Protein AF-A0A2M7QJ89-F1 (afdb_monomer)

Solvent-accessible surface area (backbone atoms only — not comparable to full-atom values): 10071 Å² total; per-residue (Å²): 106,71,70,59,53,52,57,57,50,69,75,50,58,71,71,58,42,51,52,53,53,50,52,53,50,52,52,51,51,50,51,51,50,52,49,49,47,45,59,71,57,47,42,55,53,53,48,55,54,69,75,36,55,63,40,38,48,52,28,59,53,48,74,79,47,73,62,34,42,36,34,22,79,56,43,60,67,34,48,53,37,30,49,69,72,65,63,68,54,79,78,48,50,58,58,48,50,55,47,64,77,63,66,56,55,60,49,74,57,87,66,26,39,39,29,50,41,66,78,49,70,65,59,73,93,75,59,59,70,42,27,36,35,29,42,74,30,43,27,70,70,55,52,50,51,54,62,63,54,70,74,78,82,67,94,72,53,65,66,46,57,84,47,85,90,55,84,61,98,64,67,56,41,42,40,40,95

Structure (mmCIF, N/CA/C/O backbone):
data_AF-A0A2M7QJ89-F1
#
_entry.id   AF-A0A2M7QJ89-F1
#
loop_
_atom_site.group_PDB
_atom_site.id
_atom_site.type_symbol
_atom_site.label_atom_id
_atom_site.label_alt_id
_atom_site.label_comp_id
_atom_site.label_asym_id
_atom_site.label_entity_id
_atom_site.label_seq_id
_atom_site.pdbx_PDB_ins_code
_atom_site.Cartn_x
_atom_site.Cartn_y
_atom_site.Cartn_z
_atom_site.occupancy
_atom_site.B_iso_or_equiv
_atom_site.auth_seq_id
_atom_site.auth_comp_id
_atom_site.auth_asym_id
_atom_site.auth_atom_id
_atom_site.pdbx_PDB_model_num
ATOM 1 N N . GLY A 1 1 ? -11.128 14.873 45.458 1.00 66.44 1 GLY A N 1
ATOM 2 C CA . GLY A 1 1 ? -11.910 14.224 44.387 1.00 66.44 1 GLY A CA 1
ATOM 3 C C . GLY A 1 1 ? -12.234 12.784 44.734 1.00 66.44 1 GLY A C 1
ATOM 4 O O . GLY A 1 1 ? -13.274 12.537 45.321 1.00 66.44 1 GLY A O 1
ATOM 5 N N . ILE A 1 2 ? -11.326 11.851 44.435 1.00 73.44 2 ILE A N 1
ATOM 6 C CA . ILE A 1 2 ? -11.543 10.397 44.595 1.00 73.44 2 ILE A CA 1
ATOM 7 C C . ILE A 1 2 ? -11.789 9.989 46.061 1.00 73.44 2 ILE A C 1
ATOM 9 O O . ILE A 1 2 ? -12.713 9.233 46.334 1.00 73.44 2 ILE A O 1
ATOM 13 N N . ILE A 1 3 ? -11.027 10.552 47.007 1.00 77.19 3 ILE A N 1
ATOM 14 C CA . ILE A 1 3 ? -11.180 10.287 48.453 1.00 77.19 3 ILE A CA 1
ATOM 15 C C . ILE A 1 3 ? -12.559 10.747 48.962 1.00 77.19 3 ILE A C 1
ATOM 17 O O . ILE A 1 3 ? -13.254 9.998 49.638 1.00 77.19 3 ILE A O 1
ATOM 21 N N . TYR A 1 4 ? -12.998 11.937 48.544 1.00 75.06 4 TYR A N 1
ATOM 22 C CA . TYR A 1 4 ? -14.308 12.496 48.897 1.00 75.06 4 TYR A CA 1
ATOM 23 C C . TYR A 1 4 ? -15.470 11.692 48.283 1.00 75.06 4 TYR A C 1
ATOM 25 O O . TYR A 1 4 ? -16.468 11.411 48.941 1.00 75.06 4 TYR A O 1
ATOM 33 N N . GLY A 1 5 ? -15.321 11.245 47.030 1.00 73.31 5 GLY A N 1
ATOM 34 C CA . GLY A 1 5 ? -16.290 10.356 46.383 1.00 73.31 5 GLY A CA 1
ATOM 35 C C . GLY A 1 5 ? -16.405 8.997 47.081 1.00 73.31 5 GLY A C 1
ATOM 36 O O . GLY A 1 5 ? -17.510 8.487 47.256 1.00 73.31 5 GLY A O 1
ATOM 37 N N . TYR A 1 6 ? -15.283 8.435 47.539 1.00 76.38 6 TYR A N 1
ATOM 38 C CA . TYR A 1 6 ? -15.264 7.188 48.304 1.00 76.38 6 TYR A CA 1
ATOM 39 C C . TYR A 1 6 ? -15.988 7.320 49.654 1.00 76.38 6 TYR A C 1
ATOM 41 O O . TYR A 1 6 ? -16.786 6.449 50.010 1.00 76.38 6 TYR A O 1
ATOM 49 N N . GLU A 1 7 ? -15.781 8.424 50.377 1.00 76.38 7 GLU A N 1
ATOM 50 C CA . GLU A 1 7 ? -16.491 8.705 51.632 1.00 76.38 7 GLU A CA 1
ATOM 51 C C . GLU A 1 7 ? -18.005 8.866 51.430 1.00 76.38 7 GLU A C 1
ATOM 53 O O . GLU A 1 7 ? -18.781 8.253 52.166 1.00 76.38 7 GLU A O 1
ATOM 58 N N . CYS A 1 8 ? -18.445 9.581 50.387 1.00 70.94 8 CYS A N 1
ATOM 59 C CA . CYS A 1 8 ? -19.868 9.687 50.047 1.00 70.94 8 CYS A CA 1
ATOM 60 C C . CYS A 1 8 ? -20.499 8.326 49.718 1.00 70.94 8 CYS A C 1
ATOM 62 O O . CYS A 1 8 ? -21.599 8.025 50.184 1.00 70.94 8 CYS A O 1
ATOM 64 N N . ILE A 1 9 ? -19.810 7.475 48.949 1.00 69.69 9 ILE A N 1
ATOM 65 C CA . ILE A 1 9 ? -20.311 6.139 48.591 1.00 69.69 9 ILE A CA 1
ATOM 66 C C . ILE A 1 9 ? -20.475 5.277 49.846 1.00 69.69 9 ILE A C 1
ATOM 68 O O . ILE A 1 9 ? -21.438 4.514 49.932 1.00 69.69 9 ILE A O 1
ATOM 72 N N . LYS A 1 10 ? -19.603 5.429 50.853 1.00 71.38 10 LYS A N 1
ATOM 73 C CA . LYS A 1 10 ? -19.626 4.646 52.098 1.00 71.38 10 LYS A CA 1
ATOM 74 C C . LYS A 1 10 ? -20.930 4.803 52.896 1.00 71.38 10 LYS A C 1
ATOM 76 O O . LYS A 1 10 ? -21.315 3.843 53.567 1.00 71.38 10 LYS A O 1
ATOM 81 N N . HIS A 1 11 ? -21.649 5.919 52.759 1.00 74.19 11 HIS A N 1
ATOM 82 C CA . HIS A 1 11 ? -22.902 6.180 53.480 1.00 74.19 11 HIS A CA 1
ATOM 83 C C . HIS A 1 11 ? -24.176 5.597 52.841 1.00 74.19 11 HIS A C 1
ATOM 85 O O . HIS A 1 11 ? -25.210 5.530 53.503 1.00 74.19 11 HIS A O 1
ATOM 91 N N . TYR A 1 12 ? -24.125 5.122 51.593 1.00 74.88 12 TYR A N 1
ATOM 92 C CA . TYR A 1 12 ? -25.308 4.591 50.907 1.00 74.88 12 TYR A CA 1
ATOM 93 C C . TYR A 1 12 ? -25.618 3.119 51.242 1.00 74.88 12 TYR A C 1
ATOM 95 O O . TYR A 1 12 ? -24.736 2.334 51.614 1.00 74.88 12 TYR A O 1
ATOM 103 N N . LYS A 1 13 ? -26.891 2.723 51.064 1.00 81.19 13 LYS A N 1
ATOM 104 C CA . LYS A 1 13 ? -27.344 1.323 51.170 1.00 81.19 13 LYS A CA 1
ATOM 105 C C . LYS A 1 13 ? -26.553 0.427 50.209 1.00 81.19 13 LYS A C 1
ATOM 107 O O . LYS A 1 13 ? -26.224 0.838 49.098 1.00 81.19 13 LYS A O 1
ATOM 112 N N . TYR A 1 14 ? -26.289 -0.812 50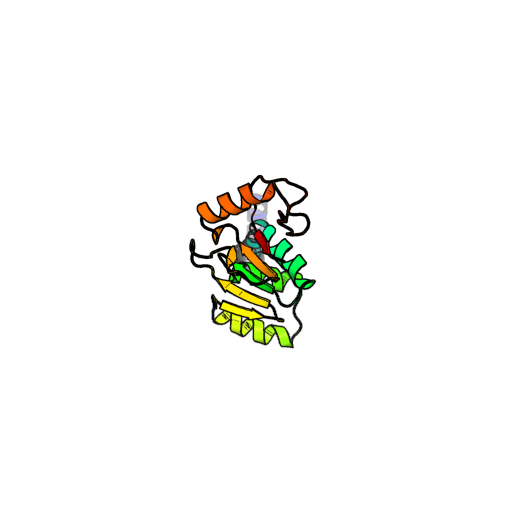.629 1.00 80.00 14 TYR A N 1
ATOM 113 C CA . TYR A 1 14 ? -25.438 -1.773 49.910 1.00 80.00 14 TYR A CA 1
ATOM 114 C C . TYR A 1 14 ? -25.833 -1.960 48.432 1.00 80.00 14 TYR A C 1
ATOM 116 O O . TYR A 1 14 ? -24.973 -1.989 47.556 1.00 80.00 14 TYR A O 1
ATOM 124 N N . VAL A 1 15 ? -27.138 -1.977 48.146 1.00 78.94 15 VAL A N 1
ATOM 125 C CA . VAL A 1 15 ? -27.682 -2.089 46.782 1.00 78.94 15 VAL A CA 1
ATOM 126 C C . VAL A 1 15 ? -27.257 -0.910 45.899 1.00 78.94 15 VAL A C 1
ATOM 128 O O . VAL A 1 15 ? -26.787 -1.115 44.784 1.00 78.94 15 VAL A O 1
ATOM 131 N N . LEU A 1 16 ? -27.339 0.325 46.405 1.00 80.62 16 LEU A N 1
ATOM 132 C CA . LEU A 1 16 ? -26.977 1.520 45.637 1.00 80.62 16 LEU A CA 1
ATOM 133 C C . LEU A 1 16 ? -25.463 1.588 45.371 1.00 80.62 16 LEU A C 1
ATOM 135 O O . LEU A 1 16 ? -25.042 2.000 44.295 1.00 80.62 16 LEU A O 1
ATOM 139 N N . LYS A 1 17 ? -24.641 1.121 46.323 1.00 78.69 17 LYS A N 1
ATOM 140 C CA . LYS A 1 17 ? -23.181 1.004 46.151 1.00 78.69 17 LYS A CA 1
ATOM 141 C C . LYS A 1 17 ? -22.824 0.070 44.998 1.00 78.69 17 LYS A C 1
ATOM 143 O O . LYS A 1 17 ? -21.992 0.424 44.170 1.00 78.69 17 LYS A O 1
ATOM 148 N N . SER A 1 18 ? -23.468 -1.096 44.934 1.00 81.19 18 SER A N 1
ATOM 149 C CA . SER A 1 18 ? -23.240 -2.073 43.865 1.00 81.19 18 SER A CA 1
ATOM 150 C C . SER A 1 18 ? -23.615 -1.510 42.491 1.00 81.19 18 SER A C 1
ATOM 152 O O . SER A 1 18 ? -22.841 -1.656 41.548 1.00 81.19 18 SER A O 1
ATOM 154 N N . VAL A 1 19 ? -24.730 -0.774 42.395 1.00 87.50 19 VAL A N 1
ATOM 155 C CA . VAL A 1 19 ? -25.154 -0.110 41.149 1.00 87.50 19 VAL A CA 1
ATOM 156 C C . VAL A 1 19 ? -24.148 0.955 40.703 1.00 87.50 19 VAL A C 1
ATOM 158 O O . VAL A 1 19 ? -23.758 0.970 39.538 1.00 87.50 19 VAL A O 1
ATOM 161 N N . ILE A 1 20 ? -23.681 1.814 41.616 1.00 85.06 20 ILE A N 1
ATOM 162 C CA . ILE A 1 20 ? -22.703 2.869 41.297 1.00 85.06 20 ILE A CA 1
ATOM 163 C C . ILE A 1 20 ? -21.369 2.258 40.847 1.00 85.06 20 ILE A C 1
ATOM 165 O O . ILE A 1 20 ? -20.815 2.673 39.830 1.00 85.06 20 ILE A O 1
ATOM 169 N N . ILE A 1 21 ? -20.868 1.250 41.567 1.00 86.06 21 ILE A N 1
ATOM 170 C CA . ILE A 1 21 ? -19.621 0.554 41.218 1.00 86.06 21 ILE A CA 1
ATOM 171 C C . ILE A 1 21 ? -19.758 -0.149 39.862 1.00 86.06 21 ILE A C 1
ATOM 173 O O . ILE A 1 21 ? -18.856 -0.048 39.031 1.00 86.06 21 ILE A O 1
ATOM 177 N N . GLY A 1 22 ? -20.894 -0.803 39.607 1.00 90.19 22 GLY A N 1
ATOM 178 C CA . GLY A 1 22 ? -21.183 -1.438 38.322 1.00 90.19 22 GLY A CA 1
ATOM 179 C C . GLY A 1 22 ? -21.191 -0.436 37.169 1.00 90.19 22 GLY A C 1
ATOM 180 O O . GLY A 1 22 ? -20.550 -0.668 36.148 1.00 90.19 22 GLY A O 1
ATOM 181 N N . PHE A 1 23 ? -21.841 0.716 37.351 1.00 92.19 23 PHE A N 1
ATOM 182 C CA . PHE A 1 23 ? -21.907 1.761 36.329 1.00 92.19 23 PHE A CA 1
ATOM 183 C C . PHE A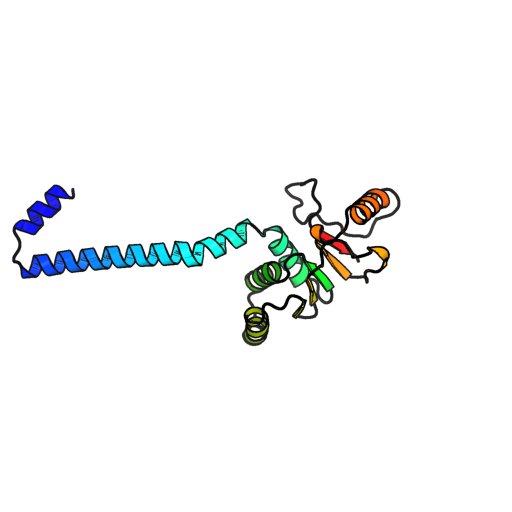 1 23 ? -20.527 2.347 36.002 1.00 92.19 23 PHE A C 1
ATOM 185 O O . PHE A 1 23 ? -20.160 2.466 34.833 1.00 92.19 23 PHE A O 1
ATOM 192 N N . VAL A 1 24 ? -19.721 2.642 37.027 1.00 90.88 24 VAL A N 1
ATOM 193 C CA . VAL A 1 24 ? -18.334 3.101 36.843 1.00 90.88 24 VAL A CA 1
ATOM 194 C C . VAL A 1 24 ? -17.496 2.034 36.133 1.00 90.88 24 VAL A C 1
ATOM 196 O O . VAL A 1 24 ? -16.737 2.362 35.222 1.00 90.88 24 VAL A O 1
ATOM 199 N N . GLY A 1 25 ? -17.673 0.758 36.485 1.00 94.50 25 GLY A N 1
ATOM 200 C CA . GLY A 1 25 ? -17.004 -0.360 35.819 1.00 94.50 25 GLY A CA 1
ATOM 201 C C . GLY A 1 25 ? -17.331 -0.451 34.327 1.00 94.50 25 GLY A C 1
ATOM 202 O O . GLY A 1 25 ? -16.424 -0.600 33.51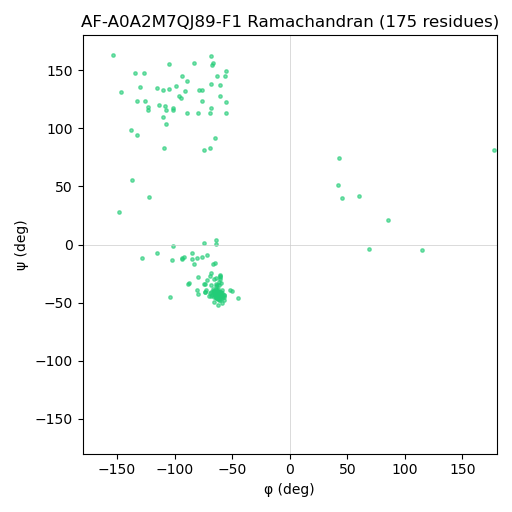1 1.00 94.50 25 GLY A O 1
ATOM 203 N N . VAL A 1 26 ? -18.603 -0.287 33.951 1.00 95.81 26 VAL A N 1
ATOM 204 C CA . VAL A 1 26 ? -19.035 -0.285 32.542 1.00 95.81 26 VAL A CA 1
ATOM 205 C C . VAL A 1 26 ? -18.421 0.884 31.771 1.00 95.81 26 VAL A C 1
ATOM 207 O O . VAL A 1 26 ? -17.933 0.682 30.661 1.00 95.81 26 VAL A O 1
ATOM 210 N N . ILE A 1 27 ? -18.381 2.087 32.355 1.00 95.12 27 ILE A N 1
ATOM 211 C CA . ILE A 1 27 ? -17.744 3.251 31.717 1.00 95.12 27 ILE A CA 1
ATOM 212 C C . ILE A 1 27 ? -16.259 2.982 31.466 1.00 95.12 27 ILE A C 1
ATOM 214 O O . ILE A 1 27 ? -15.759 3.247 30.373 1.00 95.12 27 ILE A O 1
ATOM 218 N N . ILE A 1 28 ? -15.552 2.434 32.457 1.00 94.81 28 ILE A N 1
ATOM 219 C CA . ILE A 1 28 ? -14.129 2.109 32.327 1.00 94.81 28 ILE A CA 1
ATOM 220 C C . ILE A 1 28 ? -13.919 1.049 31.240 1.00 94.81 28 ILE A C 1
ATOM 222 O O . ILE A 1 28 ? -13.060 1.229 30.380 1.00 94.81 28 ILE A O 1
ATOM 226 N N . LEU A 1 29 ? -14.724 -0.016 31.227 1.00 95.31 29 LEU A N 1
ATOM 227 C CA . LEU A 1 29 ? -14.653 -1.056 30.196 1.00 95.31 29 LEU A CA 1
ATOM 228 C C . LEU A 1 29 ? -14.915 -0.498 28.796 1.00 95.31 29 LEU A C 1
ATOM 230 O O . LEU A 1 29 ? -14.201 -0.851 27.860 1.00 95.31 29 LEU A O 1
ATOM 234 N N . PHE A 1 30 ? -15.886 0.405 28.651 1.00 95.69 30 PHE A N 1
ATOM 235 C CA . PHE A 1 30 ? -16.164 1.064 27.378 1.00 95.69 30 PHE A CA 1
ATOM 236 C C . PHE A 1 30 ? -14.976 1.914 26.909 1.00 95.69 30 PHE A C 1
ATOM 238 O O . PHE A 1 30 ? -14.584 1.837 25.746 1.00 95.69 30 PHE A O 1
ATOM 245 N N . GLN A 1 31 ? -14.352 2.675 27.814 1.00 94.75 31 GLN A N 1
ATOM 246 C CA . GLN A 1 31 ? -13.169 3.478 27.491 1.00 94.75 31 GLN A CA 1
ATOM 247 C C . GLN A 1 31 ? -11.965 2.610 27.112 1.00 94.75 31 GLN A C 1
ATOM 249 O O . GLN A 1 31 ? -11.285 2.906 26.131 1.00 94.75 31 GLN A O 1
ATOM 254 N N . ILE A 1 32 ? -11.727 1.512 27.835 1.00 94.00 32 ILE A N 1
ATOM 255 C CA . ILE A 1 32 ? -10.665 0.552 27.508 1.00 94.00 32 ILE A CA 1
ATOM 256 C C . ILE A 1 32 ? -10.939 -0.101 26.150 1.00 94.00 32 ILE A C 1
ATOM 258 O O . ILE A 1 32 ? -10.038 -0.172 25.320 1.00 94.00 32 ILE A O 1
ATOM 262 N N . GLY A 1 33 ? -12.174 -0.533 25.887 1.00 94.19 33 GLY A N 1
ATOM 263 C CA . GLY A 1 33 ? -12.563 -1.122 24.605 1.00 94.19 33 GLY A CA 1
ATOM 264 C C . GLY A 1 33 ? -12.371 -0.156 23.437 1.00 94.19 33 GLY A C 1
ATOM 265 O O . GLY A 1 33 ? -11.789 -0.527 22.420 1.00 94.19 33 GLY A O 1
ATOM 266 N N . ASN A 1 34 ? -12.779 1.104 23.604 1.00 90.94 34 ASN A N 1
ATOM 267 C CA . ASN A 1 34 ? -12.560 2.152 22.610 1.00 90.94 34 ASN A CA 1
ATOM 268 C C . ASN A 1 34 ? -11.063 2.434 22.399 1.00 90.94 34 ASN A C 1
ATOM 270 O O . ASN A 1 34 ? -10.612 2.542 21.261 1.00 90.94 34 ASN A O 1
ATOM 274 N N . PHE A 1 35 ? -10.273 2.489 23.476 1.00 90.31 35 PHE A N 1
ATOM 275 C CA . PHE A 1 35 ? -8.823 2.654 23.386 1.00 90.31 35 PHE A CA 1
ATOM 276 C C . PHE A 1 35 ? -8.169 1.498 22.626 1.00 90.31 35 PHE A C 1
ATOM 278 O O . PHE A 1 35 ? -7.388 1.743 21.711 1.00 90.31 35 PHE A O 1
ATOM 285 N N . ILE A 1 36 ? -8.518 0.249 22.953 1.00 89.81 36 ILE A N 1
ATOM 286 C CA . ILE A 1 36 ? -8.017 -0.933 22.245 1.00 89.81 36 ILE A CA 1
ATOM 287 C C . ILE A 1 36 ? -8.404 -0.844 20.772 1.00 89.81 36 ILE A C 1
ATOM 289 O O . ILE A 1 36 ? -7.524 -0.943 19.929 1.00 89.81 36 ILE A O 1
ATOM 293 N N . TYR A 1 37 ? -9.673 -0.576 20.455 1.00 86.00 37 TYR A N 1
ATOM 294 C CA . TYR A 1 37 ? -10.146 -0.465 19.075 1.00 86.00 37 TYR A CA 1
ATOM 295 C C . TYR A 1 37 ? -9.377 0.597 18.273 1.00 86.00 37 TYR A C 1
ATOM 297 O O . TYR A 1 37 ? -8.889 0.328 17.173 1.00 86.00 37 TYR A O 1
ATOM 305 N N . GLN A 1 38 ? -9.207 1.795 18.836 1.00 73.19 38 GLN A N 1
ATOM 306 C CA . GLN A 1 38 ? -8.445 2.857 18.183 1.00 73.19 38 GLN A CA 1
ATOM 307 C C . GLN A 1 38 ? -6.962 2.495 18.043 1.00 73.19 38 GLN A C 1
ATOM 309 O O . GLN A 1 38 ? -6.350 2.760 17.008 1.00 73.19 38 GLN A O 1
ATOM 314 N N .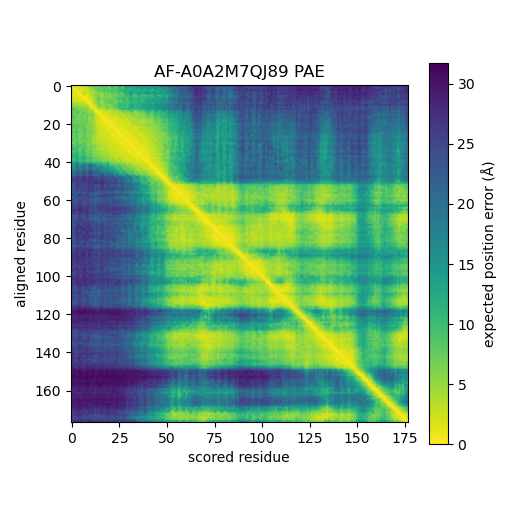 TYR A 1 39 ? -6.373 1.862 19.054 1.00 76.75 39 TYR A N 1
ATOM 315 C CA . TYR A 1 39 ? -4.956 1.530 19.047 1.00 76.75 39 TYR A CA 1
ATOM 316 C C . TYR A 1 39 ? -4.622 0.366 18.105 1.00 76.75 39 TYR A C 1
ATOM 318 O O . TYR A 1 39 ? -3.610 0.427 17.409 1.00 76.75 39 TYR A O 1
ATOM 326 N N . THR A 1 40 ? -5.449 -0.680 18.056 1.00 75.62 40 THR A N 1
ATOM 327 C CA . THR A 1 40 ? -5.181 -1.880 17.250 1.00 75.62 40 THR A CA 1
ATOM 328 C C . THR A 1 40 ? -5.697 -1.777 15.823 1.00 75.62 40 THR A C 1
ATOM 330 O O . THR A 1 40 ? -5.042 -2.302 14.930 1.00 75.62 40 THR A O 1
ATOM 333 N N . PHE A 1 41 ? -6.824 -1.104 15.576 1.00 72.88 41 PHE A N 1
ATOM 334 C CA . PHE A 1 41 ? -7.404 -1.019 14.231 1.00 72.88 41 PHE A CA 1
ATOM 335 C C . PHE A 1 41 ? -7.168 0.341 13.577 1.00 72.88 41 PHE A C 1
ATOM 337 O O . PHE A 1 41 ? -6.758 0.397 12.423 1.00 72.88 41 PHE A O 1
ATOM 344 N N . PHE A 1 42 ? -7.368 1.447 14.296 1.00 68.12 42 PHE A N 1
ATOM 345 C CA . PHE A 1 42 ? -7.313 2.783 13.687 1.00 68.12 42 PHE A CA 1
ATOM 346 C C . PHE A 1 42 ? -5.879 3.302 13.502 1.00 68.12 42 PHE A C 1
ATOM 348 O O . PHE A 1 42 ? -5.549 3.891 12.472 1.00 68.12 42 PHE A O 1
ATOM 355 N N . ARG A 1 43 ? -4.987 3.043 14.466 1.00 63.12 43 ARG A N 1
ATOM 356 C CA . ARG A 1 43 ? -3.592 3.500 14.406 1.00 63.12 43 ARG A CA 1
ATOM 357 C C . ARG A 1 43 ? -2.792 2.866 13.263 1.00 63.12 43 ARG A C 1
ATOM 359 O O . ARG A 1 43 ? -2.100 3.630 12.597 1.00 63.12 43 ARG A O 1
ATOM 366 N N . PRO A 1 44 ? -2.873 1.553 12.967 1.00 58.09 44 PRO A N 1
ATOM 367 C CA . PRO A 1 44 ? -2.192 0.989 11.801 1.00 58.09 44 PRO A CA 1
ATOM 368 C C . PRO A 1 44 ? -2.723 1.554 10.485 1.00 58.09 44 PRO A C 1
ATOM 370 O O . PRO A 1 44 ? -1.933 1.775 9.575 1.00 58.09 44 PRO A O 1
ATOM 373 N N . ILE A 1 45 ? -4.024 1.862 10.401 1.00 59.59 45 ILE A N 1
ATOM 374 C CA . ILE A 1 45 ? -4.623 2.518 9.229 1.00 59.59 45 ILE A CA 1
ATOM 375 C C . ILE A 1 45 ? -4.003 3.910 9.041 1.00 59.59 45 ILE A C 1
ATOM 377 O O . ILE A 1 45 ? -3.446 4.185 7.982 1.00 59.59 45 ILE A O 1
ATOM 381 N N . ILE A 1 46 ? -3.980 4.746 10.084 1.00 58.19 46 ILE A N 1
ATOM 382 C CA . ILE A 1 46 ? -3.375 6.090 10.027 1.00 58.19 46 ILE A CA 1
ATOM 383 C C . ILE A 1 46 ? -1.858 6.037 9.805 1.00 58.19 46 ILE A C 1
ATOM 385 O O . ILE A 1 46 ? -1.305 6.828 9.046 1.00 58.19 46 ILE A O 1
ATOM 389 N N . GLN A 1 47 ? -1.148 5.117 10.455 1.00 53.94 47 GLN A N 1
ATOM 390 C CA . GLN A 1 47 ? 0.293 4.971 10.258 1.00 53.94 47 GLN A CA 1
ATOM 391 C C . GLN A 1 47 ? 0.592 4.502 8.834 1.00 53.94 47 GLN A C 1
ATOM 393 O O . GLN A 1 47 ? 1.459 5.078 8.185 1.00 53.94 47 GLN A O 1
ATOM 398 N N . SER A 1 48 ? -0.169 3.549 8.292 1.00 53.97 48 SER A N 1
ATOM 399 C CA . SER A 1 48 ? -0.054 3.166 6.882 1.00 53.97 48 SER A CA 1
ATOM 400 C C . SER A 1 48 ? -0.356 4.330 5.925 1.00 53.97 48 SER A C 1
ATOM 402 O O . SER A 1 48 ? 0.227 4.382 4.845 1.00 53.97 48 SER A O 1
ATOM 404 N N . GLU A 1 49 ? -1.190 5.294 6.336 1.00 50.25 49 GLU A N 1
ATOM 405 C CA . GLU A 1 49 ? -1.488 6.519 5.584 1.00 50.25 49 GLU A CA 1
ATOM 406 C C . GLU A 1 49 ? -0.316 7.519 5.591 1.00 50.25 49 GLU A C 1
ATOM 408 O O . GLU A 1 49 ? -0.018 8.124 4.561 1.00 50.25 49 GLU A O 1
ATOM 413 N N . LEU A 1 50 ? 0.380 7.666 6.724 1.00 52.81 50 LEU A N 1
ATOM 414 C CA . LEU A 1 50 ? 1.558 8.534 6.867 1.00 52.81 50 LEU A CA 1
ATOM 415 C C . LEU A 1 50 ? 2.812 7.961 6.197 1.00 52.81 50 LEU A C 1
ATOM 417 O O . LEU A 1 50 ? 3.630 8.722 5.683 1.00 52.81 50 LEU A O 1
ATOM 421 N N . PHE A 1 51 ? 2.977 6.636 6.189 1.00 53.72 51 PHE A N 1
ATOM 422 C CA . PHE A 1 51 ? 4.175 5.999 5.634 1.00 53.72 51 PHE A CA 1
ATOM 423 C C . PHE A 1 51 ? 4.136 5.818 4.108 1.00 53.72 51 PHE A C 1
ATOM 425 O O . PHE A 1 51 ? 5.199 5.657 3.512 1.00 53.72 51 PHE A O 1
ATOM 432 N N . ASN A 1 52 ? 2.961 5.913 3.468 1.00 66.38 52 ASN A N 1
ATOM 433 C CA . ASN A 1 52 ? 2.786 5.588 2.044 1.00 66.38 52 ASN A CA 1
ATOM 434 C C . ASN A 1 52 ? 2.224 6.751 1.201 1.00 66.38 52 ASN A C 1
ATOM 436 O O . ASN A 1 52 ? 1.353 6.588 0.339 1.00 66.38 52 ASN A O 1
ATOM 440 N N . GLU A 1 53 ? 2.696 7.974 1.458 1.00 68.12 53 GLU A N 1
ATOM 441 C CA . GLU A 1 53 ? 2.252 9.170 0.727 1.00 68.12 53 GLU A CA 1
ATOM 442 C C . GLU A 1 53 ? 2.528 9.059 -0.788 1.00 68.12 53 GLU A C 1
ATOM 444 O O . GLU A 1 53 ? 1.748 9.538 -1.616 1.00 68.12 53 GLU A O 1
ATOM 449 N N . ASN A 1 54 ? 3.615 8.388 -1.168 1.00 70.00 54 ASN A N 1
ATOM 450 C CA . ASN A 1 54 ? 4.023 8.21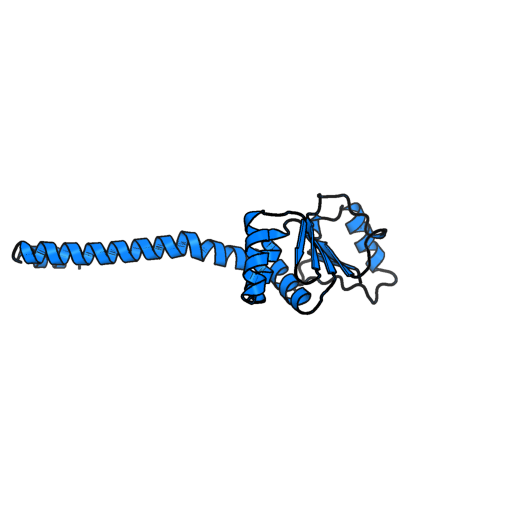9 -2.561 1.00 70.00 54 ASN A CA 1
ATOM 451 C C . ASN A 1 54 ? 3.123 7.220 -3.298 1.00 70.00 54 ASN A C 1
ATOM 453 O O . ASN A 1 54 ? 2.694 7.480 -4.420 1.00 70.00 54 ASN A O 1
ATOM 457 N N . GLU A 1 55 ? 2.762 6.124 -2.644 1.00 70.75 55 GLU A N 1
ATOM 458 C CA . GLU A 1 55 ? 1.829 5.107 -3.118 1.00 70.75 55 GLU A CA 1
ATOM 459 C C . GLU A 1 55 ? 0.434 5.712 -3.281 1.00 70.75 55 GLU A C 1
ATOM 461 O O . GLU A 1 55 ? -0.237 5.458 -4.279 1.00 70.75 55 GLU A O 1
ATOM 466 N N . ARG A 1 56 ? 0.025 6.602 -2.366 1.00 71.44 56 ARG A N 1
ATOM 467 C CA . ARG A 1 56 ? -1.222 7.371 -2.467 1.00 71.44 56 ARG A CA 1
ATOM 468 C C . ARG A 1 56 ? -1.225 8.309 -3.677 1.00 71.44 56 ARG A C 1
ATOM 470 O O . ARG A 1 56 ? -2.234 8.419 -4.374 1.00 71.44 56 ARG A O 1
ATOM 477 N N . LYS A 1 57 ? -0.117 8.999 -3.951 1.00 72.50 57 LYS A N 1
ATOM 478 C CA . LYS A 1 57 ? 0.002 9.871 -5.133 1.00 72.50 57 LYS A CA 1
ATOM 479 C C . LYS A 1 57 ? 0.025 9.063 -6.425 1.00 72.50 57 LYS A C 1
ATOM 481 O O . LYS A 1 57 ? -0.663 9.423 -7.378 1.00 72.50 57 LYS A O 1
ATOM 486 N N . LEU A 1 58 ? 0.729 7.934 -6.429 1.00 72.38 58 LEU A N 1
ATOM 487 C CA . LEU A 1 58 ? 0.734 7.007 -7.552 1.00 72.38 58 LEU A CA 1
ATOM 488 C C . LEU A 1 58 ? -0.675 6.436 -7.787 1.00 72.38 58 LEU A C 1
ATOM 490 O O . LEU A 1 58 ? -1.107 6.294 -8.929 1.00 72.38 58 LEU A O 1
ATOM 494 N N . ALA A 1 59 ? -1.421 6.158 -6.716 1.00 73.75 59 ALA A N 1
ATOM 495 C CA . ALA A 1 59 ? -2.810 5.724 -6.778 1.00 73.75 59 ALA A CA 1
ATOM 496 C C . ALA A 1 59 ? -3.705 6.791 -7.403 1.00 73.75 59 ALA A C 1
ATOM 498 O O . ALA A 1 59 ? -4.430 6.486 -8.345 1.00 73.75 59 ALA A O 1
ATOM 499 N N . LYS A 1 60 ? -3.584 8.054 -6.980 1.00 73.94 60 LYS A N 1
ATOM 500 C CA . LYS A 1 60 ? -4.296 9.177 -7.612 1.00 73.94 60 LYS A CA 1
ATOM 501 C C . LYS A 1 60 ? -3.987 9.313 -9.105 1.00 73.94 60 LYS A C 1
ATOM 503 O O . LYS A 1 60 ? -4.909 9.510 -9.889 1.00 73.94 60 LYS A O 1
ATOM 508 N N . LEU A 1 61 ? -2.723 9.183 -9.511 1.00 73.75 61 LEU A N 1
ATOM 509 C CA . LEU A 1 61 ? -2.348 9.256 -10.929 1.00 73.75 61 LEU A CA 1
ATOM 510 C C . LEU A 1 61 ? -2.976 8.131 -11.759 1.00 73.75 61 LEU A C 1
ATOM 512 O O . LEU A 1 61 ? -3.484 8.371 -12.853 1.00 73.75 61 LEU A O 1
ATOM 516 N N . LEU A 1 62 ? -2.962 6.907 -11.237 1.00 71.88 62 LEU A N 1
ATOM 517 C CA . LEU A 1 62 ? -3.457 5.720 -11.936 1.00 71.88 62 LEU A CA 1
ATOM 518 C C . LEU A 1 62 ? -4.977 5.545 -11.882 1.00 71.88 62 LEU A C 1
ATOM 520 O O . LEU A 1 62 ? -5.521 4.740 -12.632 1.00 71.88 62 LEU A O 1
ATOM 524 N N . ILE A 1 63 ? -5.685 6.307 -11.048 1.00 70.25 63 ILE A N 1
ATOM 525 C CA . ILE A 1 63 ? -7.143 6.440 -11.170 1.00 70.25 63 ILE A CA 1
ATOM 526 C C . ILE A 1 63 ? -7.500 7.115 -12.504 1.00 70.25 63 ILE A C 1
ATOM 528 O O . ILE A 1 63 ? -8.458 6.707 -13.153 1.00 70.25 63 ILE A O 1
ATOM 532 N N . ASN A 1 64 ? -6.682 8.070 -12.958 1.00 67.19 64 ASN A N 1
ATOM 533 C CA . ASN A 1 64 ? -6.914 8.817 -14.197 1.00 67.19 64 ASN A CA 1
ATOM 534 C C . ASN A 1 64 ? -6.215 8.207 -15.429 1.00 67.19 64 ASN A C 1
ATOM 536 O O . ASN A 1 64 ? -6.512 8.602 -16.555 1.00 67.19 64 ASN A O 1
ATOM 540 N N . LYS A 1 65 ? -5.294 7.249 -15.241 1.00 69.50 65 LYS A N 1
ATOM 541 C CA . LYS A 1 65 ? -4.544 6.574 -16.316 1.00 69.50 65 LYS A CA 1
ATOM 542 C C . LYS A 1 65 ? -4.757 5.058 -16.242 1.00 69.50 65 LYS A C 1
ATOM 544 O O . LYS A 1 65 ? -4.337 4.417 -15.284 1.00 69.50 65 LYS A O 1
ATOM 549 N N . THR A 1 66 ? -5.379 4.474 -17.267 1.00 73.44 66 THR A N 1
ATOM 550 C CA . THR A 1 66 ? -5.642 3.025 -17.346 1.00 73.44 66 THR A CA 1
ATOM 551 C C . THR A 1 66 ? -4.691 2.327 -18.321 1.00 73.44 66 THR A C 1
ATOM 553 O O . THR A 1 66 ? -4.139 2.954 -19.224 1.00 73.44 66 THR A O 1
ATOM 556 N N . GLY A 1 67 ? -4.470 1.022 -18.132 1.00 78.19 67 GLY A N 1
ATOM 557 C CA . GLY A 1 67 ? -3.682 0.196 -19.055 1.00 78.19 67 GLY A CA 1
ATOM 558 C C . GLY A 1 67 ? -2.170 0.213 -18.816 1.00 78.19 67 GLY A C 1
ATOM 559 O O . GLY A 1 67 ? -1.411 -0.090 -19.731 1.00 78.19 67 GLY A O 1
ATOM 560 N N . SER A 1 68 ? -1.715 0.578 -17.613 1.00 80.38 68 SER A N 1
ATOM 561 C CA . SER A 1 68 ? -0.282 0.600 -17.283 1.00 80.38 68 SER A CA 1
ATOM 562 C C . SER A 1 68 ? 0.175 -0.710 -16.634 1.00 80.38 68 SER A C 1
ATOM 564 O O . SER A 1 68 ? -0.563 -1.332 -15.863 1.00 80.38 68 SER A O 1
ATOM 566 N N . THR A 1 69 ? 1.412 -1.124 -16.923 1.00 83.44 69 THR A N 1
ATOM 567 C CA . THR A 1 69 ? 2.078 -2.211 -16.183 1.00 83.44 69 THR A CA 1
ATOM 568 C C . THR A 1 69 ? 2.919 -1.602 -15.072 1.00 83.44 69 THR A C 1
ATOM 570 O O . THR A 1 69 ? 3.737 -0.727 -15.335 1.00 83.44 69 THR A O 1
ATOM 573 N N . ILE A 1 70 ? 2.716 -2.034 -13.833 1.00 81.50 70 ILE A N 1
ATOM 574 C CA . ILE A 1 70 ? 3.263 -1.379 -12.647 1.00 81.50 70 ILE A CA 1
ATOM 575 C C . ILE A 1 70 ? 4.090 -2.401 -11.871 1.00 81.50 70 ILE A C 1
ATOM 577 O O . ILE A 1 70 ? 3.571 -3.419 -11.415 1.00 81.50 70 ILE A O 1
ATOM 581 N N . TYR A 1 71 ? 5.381 -2.119 -11.733 1.00 83.38 71 TYR A N 1
ATOM 582 C CA . TYR A 1 71 ? 6.337 -2.903 -10.966 1.00 83.38 71 TYR A CA 1
ATOM 583 C C . TYR A 1 71 ? 6.591 -2.229 -9.626 1.00 83.38 71 TYR A C 1
ATOM 585 O O . TYR A 1 71 ? 7.087 -1.103 -9.589 1.00 83.38 71 TYR A O 1
ATOM 593 N N . LEU A 1 72 ? 6.254 -2.920 -8.541 1.00 81.75 72 LEU A N 1
ATOM 594 C CA . LEU A 1 72 ? 6.346 -2.395 -7.179 1.00 81.75 72 LEU A CA 1
ATOM 595 C C . LEU A 1 72 ? 7.152 -3.344 -6.298 1.00 81.75 72 LEU A C 1
ATOM 597 O O . LEU A 1 72 ? 7.076 -4.563 -6.463 1.00 81.75 72 LEU A O 1
ATOM 601 N N . SER A 1 73 ? 7.875 -2.783 -5.329 1.00 79.50 73 SER A N 1
ATOM 602 C CA . SER A 1 73 ? 8.491 -3.566 -4.251 1.00 79.50 73 SER A CA 1
ATOM 603 C C . SER A 1 73 ? 7.428 -4.293 -3.420 1.00 79.50 73 SER A C 1
ATOM 605 O O . SER A 1 73 ? 7.560 -5.483 -3.129 1.00 79.50 73 SER A O 1
ATOM 607 N N . ASN A 1 74 ? 6.329 -3.594 -3.113 1.00 80.38 74 ASN A N 1
ATOM 608 C CA . ASN A 1 74 ? 5.151 -4.141 -2.451 1.00 80.38 74 ASN A CA 1
ATOM 609 C C . ASN A 1 74 ? 3.849 -3.723 -3.173 1.00 80.38 74 ASN A C 1
ATOM 611 O O . ASN A 1 74 ? 3.290 -2.655 -2.899 1.00 80.38 74 ASN A O 1
ATOM 615 N N . PRO A 1 75 ? 3.336 -4.568 -4.087 1.00 80.50 75 PRO A N 1
ATOM 616 C CA . PRO A 1 75 ? 2.088 -4.313 -4.808 1.00 80.50 75 PRO A CA 1
ATOM 617 C C . PRO A 1 75 ? 0.855 -4.178 -3.905 1.00 80.50 75 PRO A C 1
ATOM 619 O O . PRO A 1 75 ? -0.074 -3.438 -4.230 1.00 80.50 75 PRO A O 1
ATOM 622 N N . PHE A 1 76 ? 0.850 -4.860 -2.758 1.00 79.81 76 PHE A N 1
ATOM 623 C CA . PHE A 1 76 ? -0.285 -4.893 -1.840 1.00 79.81 76 PHE A CA 1
ATOM 624 C C . PHE A 1 76 ? -0.495 -3.551 -1.130 1.00 79.81 76 PHE A C 1
ATOM 626 O O . PHE A 1 76 ? -1.614 -3.042 -1.084 1.00 79.81 76 PHE A O 1
ATOM 633 N N . THR A 1 77 ? 0.580 -2.926 -0.646 1.00 75.19 77 THR A N 1
ATOM 634 C CA . THR A 1 77 ? 0.524 -1.606 0.009 1.00 75.19 77 THR A CA 1
ATOM 635 C C . THR A 1 77 ? -0.035 -0.532 -0.922 1.00 75.19 77 THR A C 1
ATOM 637 O O . THR A 1 77 ? -0.871 0.293 -0.535 1.00 75.19 77 THR A O 1
ATOM 640 N N . TYR A 1 78 ? 0.374 -0.577 -2.187 1.00 76.50 78 TYR A N 1
ATOM 641 C CA . TYR A 1 78 ? -0.184 0.290 -3.211 1.00 76.50 78 TYR A CA 1
ATOM 642 C C . TYR A 1 78 ? -1.672 0.009 -3.445 1.00 76.50 78 TYR A C 1
ATOM 644 O O . TYR A 1 78 ? -2.479 0.935 -3.512 1.00 76.50 78 TYR A O 1
ATOM 652 N N . PHE A 1 79 ? -2.049 -1.266 -3.552 1.00 78.50 79 PHE A N 1
ATOM 653 C CA . PHE A 1 79 ? -3.427 -1.664 -3.817 1.00 78.50 79 PHE A CA 1
ATOM 654 C C . PHE A 1 79 ? -4.388 -1.205 -2.719 1.00 78.50 79 PHE A C 1
ATOM 656 O O . PHE A 1 79 ? -5.455 -0.673 -3.019 1.00 78.50 79 PHE A O 1
ATOM 663 N N . LEU A 1 80 ? -3.980 -1.319 -1.453 1.00 76.31 80 LEU A N 1
ATOM 664 C CA . LEU A 1 80 ? -4.723 -0.760 -0.323 1.00 76.31 80 LEU A CA 1
ATOM 665 C C . LEU A 1 80 ? -4.897 0.759 -0.451 1.00 76.31 80 LEU A C 1
ATOM 667 O O . LEU A 1 80 ? -6.010 1.268 -0.309 1.00 76.31 80 LEU A O 1
ATOM 671 N N . SER A 1 81 ? -3.819 1.473 -0.791 1.00 75.25 81 SER A N 1
ATOM 672 C CA . SER A 1 81 ? -3.857 2.923 -1.032 1.00 75.25 81 SER A CA 1
ATOM 673 C C . SER A 1 81 ? -4.824 3.286 -2.166 1.00 75.25 81 SER A C 1
ATOM 675 O O . SER A 1 81 ? -5.563 4.264 -2.073 1.00 75.25 81 SER A O 1
ATOM 677 N N . TYR A 1 82 ? -4.866 2.478 -3.226 1.00 78.31 82 TYR A N 1
ATOM 678 C CA . TYR A 1 82 ? -5.780 2.654 -4.350 1.00 78.31 82 TYR A CA 1
ATOM 679 C C . TYR A 1 82 ? -7.248 2.457 -3.952 1.00 78.31 82 TYR A C 1
ATOM 681 O O . TYR A 1 82 ? -8.084 3.309 -4.259 1.00 78.31 82 TYR A O 1
ATOM 689 N N . ILE A 1 83 ? -7.561 1.362 -3.252 1.00 77.88 83 ILE A N 1
ATOM 690 C CA . ILE A 1 83 ? -8.917 1.049 -2.775 1.00 77.88 83 ILE A CA 1
ATOM 691 C C . ILE A 1 83 ? -9.451 2.182 -1.903 1.00 77.88 83 ILE A C 1
ATOM 693 O O . ILE A 1 83 ? -10.588 2.620 -2.075 1.00 77.88 83 ILE A O 1
ATOM 697 N N . PHE A 1 84 ? -8.611 2.678 -0.997 1.00 73.06 84 PHE A N 1
ATOM 698 C CA . PHE A 1 84 ? -8.976 3.744 -0.077 1.00 73.06 84 PHE A CA 1
ATOM 699 C C . PHE A 1 84 ? -9.361 5.043 -0.802 1.00 73.06 84 PHE A C 1
ATOM 701 O O . PHE A 1 84 ? -10.323 5.704 -0.419 1.00 73.06 84 PHE A O 1
ATOM 708 N N . ILE A 1 85 ? -8.636 5.407 -1.866 1.00 74.81 85 ILE A N 1
ATOM 709 C CA . ILE A 1 85 ? -8.882 6.654 -2.606 1.00 74.81 85 ILE A CA 1
ATOM 710 C C . ILE A 1 85 ? -10.065 6.522 -3.565 1.00 74.81 85 ILE A C 1
ATOM 712 O O . ILE A 1 85 ? -10.855 7.454 -3.679 1.00 74.81 85 ILE A O 1
ATOM 716 N N . ASN A 1 86 ? -10.169 5.401 -4.281 1.00 74.00 86 ASN A N 1
ATOM 717 C CA . ASN A 1 86 ? -11.126 5.262 -5.378 1.00 74.00 86 ASN A CA 1
ATOM 718 C C . ASN A 1 86 ? -12.532 4.829 -4.926 1.00 74.00 86 ASN A C 1
ATOM 720 O O . ASN A 1 86 ? -13.425 4.791 -5.762 1.00 74.00 86 ASN A O 1
ATOM 724 N N . GLN A 1 87 ? -12.719 4.478 -3.644 1.00 70.75 87 GLN A N 1
ATOM 725 C CA . GLN A 1 87 ? -13.998 4.049 -3.051 1.00 70.75 87 GLN A CA 1
ATOM 726 C C . GLN A 1 87 ? -14.790 3.074 -3.955 1.00 70.75 87 GLN A C 1
ATOM 728 O O . GLN A 1 87 ? -15.769 3.458 -4.594 1.00 70.75 87 GLN A O 1
ATOM 733 N N . PRO A 1 88 ? -14.350 1.808 -4.053 1.00 68.88 88 PRO A N 1
ATOM 734 C CA . PRO A 1 88 ? -14.833 0.862 -5.056 1.00 68.88 88 PRO A CA 1
ATOM 735 C C . PRO A 1 88 ? -16.328 0.529 -4.943 1.00 68.88 88 PRO A C 1
ATOM 737 O O . PRO A 1 88 ? -16.878 0.373 -3.852 1.00 68.88 88 PRO A O 1
ATOM 740 N N . ASN A 1 89 ? -16.971 0.330 -6.097 1.00 76.25 89 ASN A N 1
ATOM 741 C CA . ASN A 1 89 ? -18.367 -0.110 -6.197 1.00 76.25 89 ASN A CA 1
ATOM 742 C C . ASN A 1 89 ? -18.553 -1.563 -5.711 1.00 76.25 89 ASN A C 1
ATOM 744 O O . ASN A 1 89 ? -17.607 -2.347 -5.697 1.00 76.25 89 ASN A O 1
ATOM 748 N N . LYS A 1 90 ? -19.796 -1.979 -5.406 1.00 67.12 90 LYS A N 1
ATOM 749 C CA . LYS A 1 90 ? -20.109 -3.345 -4.916 1.00 67.12 90 LYS A CA 1
ATOM 750 C C . LYS A 1 90 ? -19.505 -4.482 -5.758 1.00 67.12 90 LYS A C 1
ATOM 752 O O . LYS A 1 90 ? -18.994 -5.436 -5.189 1.00 67.12 90 LYS A O 1
ATOM 757 N N . PHE A 1 91 ? -19.509 -4.363 -7.087 1.00 64.38 91 PHE A N 1
ATOM 758 C CA . PHE A 1 91 ? -18.919 -5.358 -7.999 1.00 64.38 91 PHE A CA 1
ATOM 759 C C . PHE A 1 91 ? -17.387 -5.464 -7.874 1.00 64.38 91 PHE A C 1
ATOM 761 O O . PHE A 1 91 ? -16.790 -6.519 -8.071 1.00 64.38 91 PHE A O 1
ATOM 768 N N . GLU A 1 92 ? -16.729 -4.367 -7.515 1.00 74.62 92 GLU A N 1
ATOM 769 C CA . GLU A 1 92 ? -15.279 -4.313 -7.347 1.00 74.62 92 GLU A CA 1
ATOM 770 C C . GLU A 1 92 ? -14.855 -4.895 -5.995 1.00 74.62 92 GLU A C 1
ATOM 772 O O . GLU A 1 92 ? -13.764 -5.453 -5.891 1.00 74.62 92 GLU A O 1
ATOM 777 N N . LEU A 1 93 ? -15.729 -4.835 -4.983 1.00 76.19 93 LEU A N 1
ATOM 778 C CA . LEU A 1 93 ? -15.471 -5.382 -3.649 1.00 76.19 93 LEU A CA 1
ATOM 779 C C . LEU A 1 93 ? -15.244 -6.898 -3.657 1.00 76.19 93 LEU A C 1
ATOM 781 O O . LEU A 1 93 ? -14.413 -7.377 -2.886 1.00 76.19 93 LEU A O 1
ATOM 785 N N . GLU A 1 94 ? -15.927 -7.648 -4.527 1.00 77.31 94 GLU A N 1
ATOM 786 C CA . GLU A 1 94 ? -15.724 -9.099 -4.664 1.00 77.31 94 GLU A CA 1
ATOM 787 C C . GLU A 1 94 ? -14.349 -9.428 -5.261 1.00 77.31 94 GLU A C 1
ATOM 789 O O . GLU A 1 94 ? -13.624 -10.287 -4.752 1.00 77.31 94 GLU A O 1
ATOM 794 N N . GLN A 1 95 ? -13.944 -8.703 -6.310 1.00 76.88 95 GLN A N 1
ATOM 795 C CA . GLN A 1 95 ? -12.618 -8.863 -6.914 1.00 76.88 95 GLN A CA 1
ATOM 796 C C . GLN A 1 95 ? -11.510 -8.461 -5.936 1.00 76.88 95 GLN A C 1
ATOM 798 O O . GLN A 1 95 ? -10.501 -9.158 -5.821 1.00 76.88 95 GLN A O 1
ATOM 803 N N . ILE A 1 96 ? -11.724 -7.374 -5.193 1.00 80.06 96 ILE A N 1
ATOM 804 C CA . ILE A 1 96 ? -10.823 -6.914 -4.136 1.00 80.06 96 ILE A CA 1
ATOM 805 C C . ILE A 1 96 ? -10.686 -7.978 -3.047 1.00 80.06 96 ILE A C 1
ATOM 807 O O . ILE A 1 96 ? -9.562 -8.316 -2.697 1.00 80.06 96 ILE A O 1
ATOM 811 N N . HIS A 1 97 ? -11.784 -8.563 -2.559 1.00 77.75 97 HIS A N 1
ATOM 812 C CA . HIS A 1 97 ? -11.731 -9.628 -1.549 1.00 77.75 97 HIS A CA 1
ATOM 813 C C . HIS A 1 97 ? -10.900 -10.822 -2.011 1.00 77.75 97 HIS A C 1
ATOM 815 O O . HIS A 1 97 ? -10.078 -11.339 -1.256 1.00 77.75 97 HIS A O 1
ATOM 821 N N . LYS A 1 98 ? -11.069 -11.240 -3.269 1.00 79.44 98 LYS A N 1
ATOM 822 C CA . LYS A 1 98 ? -10.289 -12.341 -3.837 1.00 79.44 98 LYS A CA 1
ATOM 823 C C . LYS A 1 98 ? -8.790 -12.026 -3.859 1.00 79.44 98 LYS A C 1
ATOM 825 O O . LYS A 1 98 ? -7.993 -12.881 -3.480 1.00 79.44 98 LYS A O 1
ATOM 830 N N . ILE A 1 99 ? -8.411 -10.814 -4.268 1.00 77.88 99 ILE A N 1
ATOM 831 C CA . ILE A 1 99 ? -7.009 -10.363 -4.313 1.00 77.88 99 ILE A CA 1
ATOM 832 C C . ILE A 1 99 ? -6.426 -10.220 -2.897 1.00 77.88 99 ILE A C 1
ATOM 834 O O . ILE A 1 99 ? -5.313 -10.675 -2.644 1.00 77.88 99 ILE A O 1
ATOM 838 N N . LEU A 1 100 ? -7.184 -9.648 -1.955 1.00 76.44 100 LEU A N 1
ATOM 839 C CA . LEU A 1 100 ? -6.744 -9.460 -0.570 1.00 76.44 100 LEU A CA 1
ATOM 840 C C . LEU A 1 100 ? -6.518 -10.793 0.154 1.00 76.44 100 LEU A C 1
ATOM 842 O O . LEU A 1 100 ? -5.501 -10.953 0.823 1.00 76.44 100 LEU A O 1
ATOM 846 N N . ASN A 1 101 ? -7.421 -11.762 -0.021 1.00 75.88 101 ASN A N 1
ATOM 847 C CA . ASN A 1 101 ? -7.325 -13.067 0.642 1.00 75.88 101 ASN A CA 1
ATOM 848 C C . ASN A 1 101 ? -6.169 -13.925 0.121 1.00 75.88 101 ASN A C 1
ATOM 850 O O . ASN A 1 101 ? -5.663 -14.781 0.838 1.00 75.88 101 ASN A O 1
ATOM 854 N N . THR A 1 102 ? -5.767 -13.718 -1.132 1.00 72.44 102 THR A N 1
ATOM 855 C CA . THR A 1 102 ? -4.708 -14.504 -1.776 1.00 72.44 102 THR A CA 1
ATOM 856 C C . THR A 1 102 ? -3.326 -13.867 -1.654 1.00 72.44 102 THR A C 1
ATOM 858 O O . THR A 1 102 ? -2.346 -14.539 -1.958 1.00 72.44 102 THR A O 1
ATOM 861 N N . GLN A 1 103 ? -3.240 -12.601 -1.216 1.00 68.19 103 GLN A N 1
ATOM 862 C CA . GLN A 1 103 ? -1.993 -11.825 -1.132 1.00 68.19 103 GLN A CA 1
ATOM 863 C C . GLN A 1 103 ? -1.123 -11.966 -2.393 1.00 68.19 103 GLN A C 1
ATOM 865 O O . GLN A 1 103 ? 0.098 -12.101 -2.317 1.00 68.19 103 GLN A O 1
ATOM 870 N N . LEU A 1 104 ? -1.766 -11.974 -3.566 1.00 70.06 104 LEU A N 1
ATOM 871 C CA . LEU A 1 104 ? -1.074 -12.200 -4.828 1.00 70.06 104 LEU A CA 1
ATOM 872 C C . LEU A 1 104 ? -0.022 -11.118 -5.058 1.00 70.06 104 LEU A C 1
ATOM 874 O O . LEU A 1 104 ? -0.305 -9.920 -5.021 1.00 70.06 104 LEU A O 1
ATOM 878 N N . THR A 1 105 ? 1.192 -11.571 -5.335 1.00 73.88 105 THR A N 1
ATOM 879 C CA . THR A 1 105 ? 2.333 -10.729 -5.687 1.00 73.88 105 THR A CA 1
ATOM 880 C C . THR A 1 105 ? 2.174 -10.137 -7.088 1.00 73.88 105 THR A C 1
ATOM 882 O O . THR A 1 105 ? 2.563 -8.996 -7.323 1.00 73.88 105 THR A O 1
ATOM 885 N N . ASP A 1 106 ? 1.487 -10.856 -7.978 1.00 82.75 106 ASP A N 1
ATOM 886 C CA . ASP A 1 106 ? 1.156 -10.426 -9.333 1.00 82.75 106 ASP A CA 1
ATOM 887 C C . ASP A 1 106 ? -0.357 -10.533 -9.570 1.00 82.75 106 ASP A C 1
ATOM 889 O O . ASP A 1 106 ? -0.949 -11.605 -9.432 1.00 82.75 106 ASP A O 1
ATOM 893 N N . PHE A 1 107 ? -1.007 -9.433 -9.957 1.00 84.12 107 PHE A N 1
ATOM 894 C CA . PHE A 1 107 ? -2.451 -9.417 -10.209 1.00 84.12 107 PHE A CA 1
ATOM 895 C C . PHE A 1 107 ? -2.866 -8.328 -11.202 1.00 84.12 107 PHE A C 1
ATOM 897 O O . PHE A 1 107 ? -2.137 -7.380 -11.484 1.00 84.12 107 PHE A O 1
ATOM 904 N N . LYS A 1 108 ? -4.078 -8.454 -11.749 1.00 83.88 108 LYS A N 1
ATOM 905 C CA . LYS A 1 108 ? -4.675 -7.464 -12.653 1.00 83.88 108 LYS A CA 1
ATOM 906 C C . LYS A 1 108 ? -5.910 -6.854 -12.005 1.00 83.88 108 LYS A C 1
ATOM 908 O O . LYS A 1 108 ? -6.757 -7.582 -11.497 1.00 83.88 108 LYS A O 1
ATOM 913 N N . PHE A 1 109 ? -6.038 -5.532 -12.076 1.00 82.62 109 PHE A N 1
ATOM 914 C CA . PHE A 1 109 ? -7.215 -4.815 -11.586 1.00 82.62 109 PHE A CA 1
ATOM 915 C C . PHE A 1 109 ? -7.504 -3.587 -12.459 1.00 82.62 109 PHE A C 1
ATOM 917 O O . PHE A 1 109 ? -6.589 -2.821 -12.753 1.00 82.62 109 PHE A O 1
ATOM 924 N N . LYS A 1 110 ? -8.762 -3.409 -12.901 1.00 75.06 110 LYS A N 1
ATOM 925 C CA . LYS A 1 110 ? -9.220 -2.291 -13.765 1.00 75.06 110 LYS A CA 1
ATOM 926 C C . LYS A 1 110 ? -8.242 -1.936 -14.903 1.00 75.06 110 LYS A C 1
ATOM 928 O O . LYS A 1 110 ? -7.844 -0.789 -15.072 1.00 75.06 110 LYS A O 1
ATOM 933 N N . ASN A 1 111 ? -7.832 -2.944 -15.674 1.00 81.56 111 ASN A N 1
ATOM 934 C CA . ASN A 1 111 ? -6.873 -2.859 -16.792 1.00 81.56 111 ASN A CA 1
ATOM 935 C C . ASN A 1 111 ? -5.408 -2.555 -16.447 1.00 81.56 111 ASN A C 1
ATOM 937 O O . ASN A 1 111 ? -4.573 -2.641 -17.343 1.00 81.56 111 ASN A O 1
ATOM 941 N N . ASN A 1 112 ? -5.066 -2.304 -15.187 1.00 82.75 112 ASN A N 1
ATOM 942 C CA . ASN A 1 112 ? -3.677 -2.196 -14.755 1.00 82.75 112 ASN A CA 1
ATOM 943 C C . ASN A 1 112 ? -3.143 -3.569 -14.337 1.00 82.75 112 ASN A C 1
ATOM 945 O O . ASN A 1 112 ? -3.862 -4.373 -13.734 1.00 82.75 112 ASN A O 1
ATOM 949 N N . ILE A 1 113 ? -1.887 -3.842 -14.685 1.00 86.06 113 ILE A N 1
ATOM 950 C CA . ILE A 1 113 ? -1.196 -5.083 -14.328 1.00 86.06 113 ILE A CA 1
ATOM 951 C C . ILE A 1 113 ? -0.177 -4.745 -13.248 1.00 86.06 113 ILE A C 1
ATOM 953 O O . ILE A 1 113 ? 0.771 -4.009 -13.506 1.00 86.06 113 ILE A O 1
ATOM 957 N N . TYR A 1 114 ? -0.370 -5.298 -12.060 1.00 85.56 114 TYR A N 1
ATOM 958 C CA . TYR A 1 114 ? 0.519 -5.157 -10.919 1.00 85.56 114 TYR A CA 1
ATOM 959 C C . TYR A 1 114 ? 1.441 -6.360 -10.869 1.00 85.56 114 TYR A C 1
ATOM 961 O O . TYR A 1 114 ? 0.981 -7.500 -10.935 1.00 85.56 114 TYR A O 1
ATOM 969 N N . LYS A 1 115 ? 2.741 -6.096 -10.787 1.00 84.94 115 LYS A N 1
ATOM 970 C CA . LYS A 1 115 ? 3.761 -7.128 -10.660 1.00 84.94 115 LYS A CA 1
ATOM 971 C C . LYS A 1 115 ? 4.696 -6.788 -9.520 1.00 84.94 115 LYS A C 1
ATOM 973 O O . LYS A 1 115 ? 5.166 -5.650 -9.421 1.00 84.94 115 LYS A O 1
ATOM 978 N N . GLN A 1 116 ? 5.007 -7.776 -8.700 1.00 84.69 116 GLN A N 1
ATOM 979 C CA . GLN A 1 116 ? 6.097 -7.642 -7.758 1.00 84.69 116 GLN A CA 1
ATOM 980 C C . GLN A 1 116 ? 7.411 -7.601 -8.532 1.00 84.69 116 GLN A C 1
ATOM 982 O O . GLN A 1 116 ? 7.617 -8.319 -9.516 1.00 84.69 116 GLN A O 1
ATOM 987 N N . CYS A 1 117 ? 8.310 -6.715 -8.124 1.00 77.38 1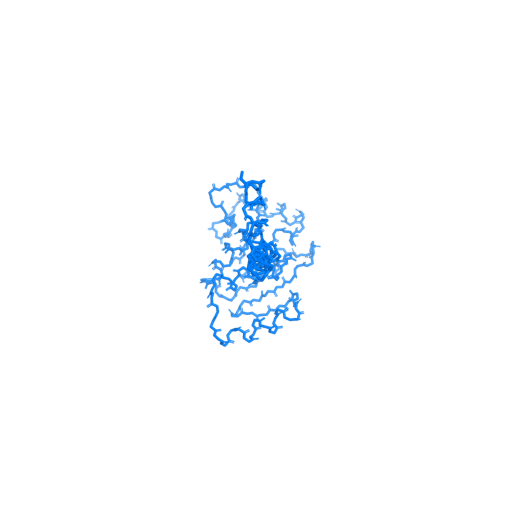17 CYS A N 1
ATOM 988 C CA . CYS A 1 117 ? 9.655 -6.735 -8.658 1.00 77.38 117 CYS A CA 1
ATOM 989 C C . CYS A 1 117 ? 10.568 -7.613 -7.806 1.00 77.38 117 CYS A C 1
ATOM 991 O O . CYS A 1 117 ? 10.640 -7.467 -6.588 1.00 77.38 117 CYS A O 1
ATOM 993 N N . ASN A 1 118 ? 11.320 -8.486 -8.473 1.00 69.81 118 ASN A N 1
ATOM 994 C CA . ASN A 1 118 ? 12.499 -9.095 -7.876 1.00 69.81 118 ASN A CA 1
ATOM 995 C C . ASN A 1 118 ? 13.608 -8.038 -7.901 1.00 69.81 118 ASN A C 1
ATOM 997 O O . ASN A 1 118 ? 13.894 -7.453 -8.952 1.00 69.81 118 ASN A O 1
ATOM 1001 N N . VAL A 1 119 ? 14.167 -7.740 -6.730 1.00 57.22 119 VAL A N 1
ATOM 1002 C CA . VAL A 1 119 ? 15.170 -6.687 -6.537 1.00 57.22 119 VAL A CA 1
ATOM 1003 C C . VAL A 1 119 ? 16.355 -6.934 -7.484 1.00 57.22 119 VAL A C 1
ATOM 1005 O O . VAL A 1 119 ? 17.075 -7.912 -7.321 1.00 57.22 119 VAL A O 1
ATOM 1008 N N . GLY A 1 120 ? 16.564 -6.050 -8.471 1.00 55.66 120 GLY A N 1
ATOM 1009 C CA . GLY A 1 120 ? 17.837 -5.944 -9.200 1.00 55.66 120 GLY A CA 1
ATOM 1010 C C . GLY A 1 120 ? 17.887 -6.293 -10.697 1.00 55.66 120 GLY A C 1
ATOM 1011 O O . GLY A 1 120 ? 18.933 -6.053 -11.298 1.00 55.66 120 GLY A O 1
ATOM 1012 N N . GLU A 1 121 ? 16.830 -6.790 -11.352 1.00 57.06 121 GLU A N 1
ATOM 1013 C CA . GLU A 1 121 ? 17.022 -7.439 -12.674 1.00 57.06 121 GLU A CA 1
ATOM 1014 C C . GLU A 1 121 ? 16.374 -6.783 -13.902 1.00 57.06 121 GLU A C 1
ATOM 1016 O O . GLU A 1 121 ? 16.646 -7.197 -15.035 1.00 57.06 121 GLU A O 1
ATOM 1021 N N . LYS A 1 122 ? 15.542 -5.744 -13.761 1.00 59.16 122 LYS A N 1
ATOM 1022 C CA . LYS A 1 122 ? 14.859 -5.200 -14.946 1.00 59.16 122 LYS A CA 1
ATOM 1023 C C . LYS A 1 122 ? 15.743 -4.273 -15.772 1.00 59.16 122 LYS A C 1
ATOM 1025 O O . LYS A 1 122 ? 16.067 -3.158 -15.372 1.00 59.16 122 LYS A O 1
ATOM 1030 N N . LYS A 1 123 ? 16.066 -4.721 -16.989 1.00 60.41 123 LYS A N 1
ATOM 1031 C CA . LYS A 1 123 ? 16.689 -3.891 -18.025 1.00 60.41 123 LYS A CA 1
ATOM 1032 C C . LYS A 1 123 ? 15.684 -2.848 -18.514 1.00 60.41 123 LYS A C 1
ATOM 1034 O O . LYS A 1 123 ? 14.713 -3.194 -19.186 1.00 60.41 123 LYS A O 1
ATOM 1039 N N . TYR A 1 124 ? 15.970 -1.581 -18.226 1.00 58.69 124 TYR A N 1
ATOM 1040 C CA . TYR A 1 124 ? 15.211 -0.412 -18.686 1.00 58.69 124 TYR A CA 1
ATOM 1041 C C . TYR A 1 124 ? 14.839 -0.477 -20.179 1.00 58.69 124 TYR A C 1
ATOM 1043 O O . TYR A 1 124 ? 13.679 -0.297 -20.529 1.00 58.69 124 TYR A O 1
ATOM 1051 N N . LEU A 1 125 ? 15.794 -0.843 -21.041 1.00 60.62 125 LEU A N 1
ATOM 1052 C CA . LEU A 1 125 ? 15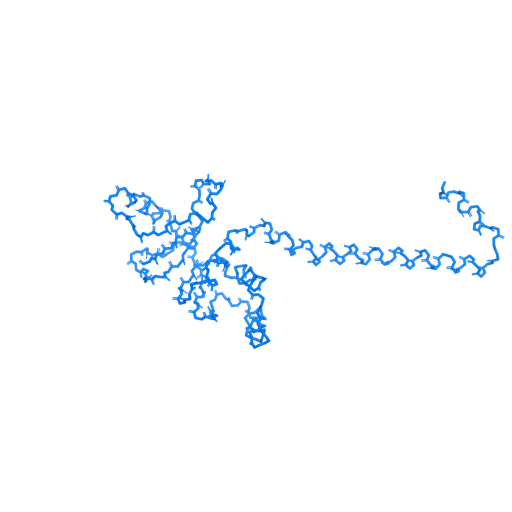.630 -0.870 -22.504 1.00 60.62 125 LEU A CA 1
ATOM 1053 C C . LEU A 1 125 ? 14.597 -1.887 -23.020 1.00 60.62 125 LEU A C 1
ATOM 1055 O O . LEU A 1 125 ? 14.206 -1.823 -24.178 1.00 60.62 125 LEU A O 1
ATOM 1059 N N . SER A 1 126 ? 14.188 -2.846 -22.187 1.00 64.69 126 SER A N 1
ATOM 1060 C CA . SER A 1 126 ? 13.236 -3.901 -22.564 1.00 64.69 126 SER A CA 1
ATOM 1061 C C . SER A 1 126 ? 11.815 -3.649 -22.061 1.00 64.69 126 SER A C 1
ATOM 1063 O O . SER A 1 126 ? 10.925 -4.468 -22.289 1.00 64.69 126 SER A O 1
ATOM 1065 N N . LEU A 1 127 ? 11.600 -2.550 -21.333 1.00 67.50 127 LEU A N 1
ATOM 1066 C CA . LEU A 1 127 ? 10.298 -2.252 -20.760 1.00 67.50 127 LEU A CA 1
ATOM 1067 C C . LEU A 1 127 ? 9.365 -1.667 -21.826 1.00 67.50 127 LEU A C 1
ATOM 1069 O O . LEU A 1 127 ? 9.765 -0.758 -22.554 1.00 67.50 127 LEU A O 1
ATOM 1073 N N . PRO A 1 128 ? 8.119 -2.158 -21.919 1.00 65.88 128 PRO A N 1
ATOM 1074 C CA . PRO A 1 128 ? 7.147 -1.587 -22.833 1.00 65.88 128 PRO A CA 1
ATOM 1075 C C . PRO A 1 128 ? 6.764 -0.164 -22.408 1.00 65.88 128 PRO A C 1
ATOM 1077 O O . PRO A 1 128 ? 6.840 0.201 -21.231 1.00 65.88 128 PRO A O 1
ATOM 1080 N N . LYS A 1 129 ? 6.298 0.627 -23.375 1.00 69.00 129 LYS A N 1
ATOM 1081 C CA . LYS A 1 129 ? 5.667 1.932 -23.137 1.00 69.00 129 LYS A CA 1
ATOM 1082 C C . LYS A 1 129 ? 4.488 1.801 -22.161 1.00 69.00 129 LYS A C 1
ATOM 1084 O O . LYS A 1 129 ? 3.831 0.762 -22.124 1.00 69.00 129 LYS A O 1
ATOM 1089 N N . ASN A 1 130 ? 4.217 2.844 -21.378 1.00 73.19 130 ASN A N 1
ATOM 1090 C CA . ASN A 1 130 ? 3.275 2.850 -20.246 1.00 73.19 130 ASN A CA 1
ATOM 1091 C C . ASN A 1 130 ? 3.618 1.859 -19.116 1.00 73.19 130 ASN A C 1
ATOM 1093 O O . ASN A 1 130 ? 2.735 1.218 -18.534 1.00 73.19 130 ASN A O 1
ATOM 1097 N N . THR A 1 131 ? 4.903 1.758 -18.775 1.00 76.88 131 THR A N 1
ATOM 1098 C CA . THR A 1 131 ? 5.359 0.982 -17.614 1.00 76.88 131 THR A CA 1
ATOM 1099 C C . THR A 1 131 ? 5.758 1.905 -16.471 1.00 76.88 131 THR A C 1
ATOM 1101 O O . THR A 1 131 ? 6.504 2.855 -16.670 1.00 76.88 131 THR A O 1
ATOM 1104 N N . ILE A 1 132 ? 5.312 1.603 -15.257 1.00 78.12 132 ILE A N 1
ATOM 1105 C CA . ILE A 1 132 ? 5.731 2.289 -14.034 1.00 78.12 132 ILE A CA 1
ATOM 1106 C C . ILE A 1 132 ? 6.589 1.328 -13.219 1.00 78.12 132 ILE A C 1
ATOM 1108 O O . ILE A 1 132 ? 6.220 0.170 -13.048 1.00 78.12 132 ILE A O 1
ATOM 1112 N N . VAL A 1 133 ? 7.738 1.784 -12.732 1.00 78.44 133 VAL A N 1
ATOM 1113 C CA . VAL A 1 133 ? 8.688 0.972 -11.965 1.00 78.44 133 VAL A CA 1
ATOM 1114 C C . VAL A 1 133 ? 9.119 1.722 -10.713 1.00 78.44 133 VAL A C 1
ATOM 1116 O O . VAL A 1 133 ? 9.641 2.829 -10.799 1.00 78.44 133 VAL A O 1
ATOM 1119 N N . ASP A 1 134 ? 8.921 1.115 -9.549 1.00 77.06 134 ASP A N 1
ATOM 1120 C CA . ASP A 1 134 ? 9.486 1.570 -8.277 1.00 77.06 134 ASP A CA 1
ATOM 1121 C C . ASP A 1 134 ? 11.025 1.575 -8.345 1.00 77.06 134 ASP A C 1
ATOM 1123 O O . ASP A 1 134 ? 11.653 0.674 -8.904 1.00 77.06 134 ASP A O 1
ATOM 1127 N N . SER A 1 135 ? 11.655 2.622 -7.815 1.00 74.88 135 SER A N 1
ATOM 1128 C CA . SER A 1 135 ? 13.101 2.818 -7.887 1.00 74.88 135 SER A CA 1
ATOM 1129 C C . SER A 1 135 ? 13.904 1.706 -7.225 1.00 74.88 135 SER A C 1
ATOM 1131 O O . SER A 1 135 ? 15.025 1.426 -7.661 1.00 74.88 135 SER A O 1
ATOM 1133 N N . ILE A 1 136 ? 13.319 1.037 -6.230 1.00 76.06 136 ILE A N 1
ATOM 1134 C CA . ILE A 1 136 ? 13.901 -0.126 -5.552 1.00 76.06 136 ILE A CA 1
ATOM 1135 C C . ILE A 1 136 ? 14.066 -1.303 -6.527 1.00 76.06 136 ILE A C 1
ATOM 1137 O O . ILE A 1 136 ? 14.993 -2.100 -6.403 1.00 76.06 136 ILE A O 1
ATOM 1141 N N . CYS A 1 137 ? 13.214 -1.386 -7.548 1.00 75.75 137 CYS A N 1
ATOM 1142 C CA . CYS A 1 137 ? 13.230 -2.460 -8.537 1.00 75.75 137 CYS A CA 1
ATOM 1143 C C . CYS A 1 137 ? 14.356 -2.328 -9.576 1.00 75.75 137 CYS A C 1
ATOM 1145 O O . CYS A 1 137 ? 14.583 -3.256 -10.356 1.00 75.75 137 CYS A O 1
ATOM 1147 N N . LEU A 1 138 ? 15.041 -1.182 -9.629 1.00 77.06 138 LEU A N 1
ATOM 1148 C CA . LEU A 1 138 ? 16.130 -0.931 -10.569 1.00 77.06 138 LEU A CA 1
ATOM 1149 C C . LEU A 1 138 ? 17.489 -1.154 -9.904 1.00 77.06 138 LEU A C 1
ATOM 1151 O O . LEU A 1 138 ? 17.748 -0.670 -8.804 1.00 77.06 138 LEU A O 1
ATOM 1155 N N . SER A 1 139 ? 18.398 -1.823 -10.614 1.00 76.38 139 SER A N 1
ATOM 1156 C CA . SER A 1 139 ? 19.797 -1.920 -10.193 1.00 76.38 139 SER A CA 1
ATOM 1157 C C . SER A 1 139 ? 20.506 -0.569 -10.268 1.00 76.38 139 SER A C 1
ATOM 1159 O O . SER A 1 139 ? 20.159 0.285 -11.088 1.00 76.38 139 SER A O 1
ATOM 1161 N N . ASP A 1 140 ? 21.556 -0.386 -9.468 1.00 77.75 140 ASP A N 1
ATOM 1162 C CA . ASP A 1 140 ? 22.305 0.876 -9.427 1.00 77.75 140 ASP A CA 1
ATOM 1163 C C . ASP A 1 140 ? 22.954 1.221 -10.768 1.00 77.75 140 ASP A C 1
ATOM 1165 O O . ASP A 1 140 ? 22.966 2.384 -11.165 1.00 77.75 140 ASP A O 1
ATOM 1169 N N . LYS A 1 141 ? 23.370 0.207 -11.537 1.00 75.94 141 LYS A N 1
ATOM 1170 C CA . LYS A 1 141 ? 23.816 0.382 -12.925 1.00 75.94 141 LYS A CA 1
ATOM 1171 C C . LYS A 1 141 ? 22.719 1.003 -13.795 1.00 75.94 141 LYS A C 1
ATOM 1173 O O . LYS A 1 141 ? 22.986 1.926 -14.556 1.00 75.94 141 LYS A O 1
ATOM 1178 N N . THR A 1 142 ? 21.482 0.524 -13.668 1.00 75.44 142 THR A N 1
ATOM 1179 C CA . THR A 1 142 ? 20.334 1.046 -14.425 1.00 75.44 142 THR A CA 1
ATOM 1180 C C . THR A 1 142 ? 19.970 2.457 -13.973 1.00 75.44 142 THR A C 1
ATOM 1182 O O . THR A 1 142 ? 19.741 3.325 -14.812 1.00 75.44 142 THR A O 1
ATOM 1185 N N . LYS A 1 143 ? 19.991 2.723 -12.661 1.00 74.94 143 LYS A N 1
ATOM 1186 C CA . LYS A 1 143 ? 19.792 4.073 -12.111 1.00 74.94 143 LYS A CA 1
ATOM 1187 C C . LYS A 1 143 ? 20.847 5.049 -12.630 1.00 74.94 143 LYS A C 1
ATOM 1189 O O . LYS A 1 143 ? 20.507 6.174 -12.981 1.00 74.94 143 LYS A O 1
ATOM 1194 N N . LEU A 1 144 ? 22.110 4.627 -12.695 1.00 74.31 144 LEU A N 1
ATOM 1195 C CA . LEU A 1 144 ? 23.209 5.446 -13.197 1.00 74.31 144 LEU A CA 1
ATOM 1196 C C . LEU A 1 144 ? 23.033 5.751 -14.687 1.00 74.31 144 LEU A C 1
ATOM 1198 O O . LEU A 1 144 ? 23.110 6.916 -15.059 1.00 74.31 144 LEU A O 1
ATOM 1202 N N . LEU A 1 145 ? 22.679 4.750 -15.502 1.00 72.38 145 LEU A N 1
ATOM 1203 C CA . LEU A 1 145 ? 22.366 4.941 -16.924 1.00 72.38 145 LEU A CA 1
ATOM 1204 C C . LEU A 1 145 ? 21.202 5.917 -17.143 1.00 72.38 145 LEU A C 1
ATOM 1206 O O . LEU A 1 145 ? 21.276 6.777 -18.016 1.00 72.38 145 LEU A O 1
ATOM 1210 N N . LEU A 1 146 ? 20.144 5.818 -16.335 1.00 70.44 146 LEU A N 1
ATOM 1211 C CA . LEU A 1 146 ? 19.006 6.739 -16.391 1.00 70.44 146 LEU A CA 1
ATOM 1212 C C . LEU A 1 146 ? 19.393 8.161 -15.967 1.00 70.44 146 LEU A C 1
ATOM 1214 O O . LEU A 1 146 ? 18.936 9.126 -16.574 1.00 70.44 146 LEU A O 1
ATOM 1218 N N . LYS A 1 147 ? 20.258 8.309 -14.956 1.00 70.25 147 LYS A N 1
ATOM 1219 C CA . LYS A 1 147 ? 20.795 9.613 -14.540 1.00 70.25 147 LYS A CA 1
ATOM 1220 C C . LYS A 1 147 ? 21.684 10.237 -15.617 1.00 70.25 147 LYS A C 1
ATOM 1222 O O . LYS A 1 147 ? 21.578 11.435 -15.841 1.00 70.25 147 LYS A O 1
ATOM 1227 N N . THR A 1 148 ? 22.517 9.450 -16.298 1.00 64.81 148 THR A N 1
ATOM 1228 C CA . THR A 1 148 ? 23.387 9.946 -17.379 1.00 64.81 148 THR A CA 1
ATOM 1229 C C . THR A 1 148 ? 22.615 10.248 -18.661 1.00 64.81 148 THR A C 1
ATOM 1231 O O . THR A 1 148 ? 22.946 11.198 -19.359 1.00 64.81 148 THR A O 1
ATOM 1234 N N . ALA A 1 149 ? 21.559 9.485 -18.957 1.00 62.28 149 ALA A N 1
ATOM 1235 C CA . ALA A 1 149 ? 20.707 9.710 -20.124 1.00 62.28 149 ALA A CA 1
ATOM 1236 C C . ALA A 1 149 ? 19.883 11.009 -20.023 1.00 62.28 149 ALA A C 1
ATOM 1238 O O . ALA A 1 149 ? 19.546 11.595 -21.046 1.00 62.28 149 ALA A O 1
ATOM 1239 N N . LYS A 1 150 ? 19.616 11.506 -18.806 1.00 52.00 150 LYS A N 1
ATOM 1240 C CA . LYS A 1 150 ? 18.895 12.767 -18.546 1.00 52.00 150 LYS A CA 1
ATOM 1241 C C . LYS A 1 150 ? 19.596 14.048 -19.045 1.00 52.00 150 LYS A C 1
ATOM 1243 O O . LYS A 1 150 ? 19.040 15.119 -18.836 1.00 52.00 150 LYS A O 1
ATOM 1248 N N . ILE A 1 151 ? 20.775 13.974 -19.675 1.00 46.09 151 ILE A N 1
ATOM 1249 C CA . ILE A 1 151 ? 21.542 15.163 -20.098 1.00 46.09 151 ILE A CA 1
ATOM 1250 C C . ILE A 1 151 ? 21.426 15.484 -21.599 1.00 46.09 151 ILE A C 1
ATOM 1252 O O . ILE A 1 151 ? 21.773 16.599 -21.968 1.00 46.09 151 ILE A O 1
ATOM 1256 N N . THR A 1 152 ? 20.912 14.608 -22.475 1.00 34.94 152 THR A N 1
ATOM 1257 C CA . THR A 1 152 ? 21.058 14.879 -23.925 1.00 34.94 152 THR A CA 1
ATOM 1258 C C . THR A 1 152 ? 19.837 14.840 -24.836 1.00 34.94 152 THR A C 1
ATOM 1260 O O . THR A 1 152 ? 20.005 15.339 -25.931 1.00 34.94 152 THR A O 1
ATOM 1263 N N . ASP A 1 153 ? 18.651 14.348 -24.457 1.00 34.78 153 ASP A N 1
ATOM 1264 C CA . ASP A 1 153 ? 17.408 14.536 -25.255 1.00 34.78 153 ASP A CA 1
ATOM 1265 C C . ASP A 1 153 ? 16.221 13.809 -24.589 1.00 34.78 153 ASP A C 1
ATOM 1267 O O . ASP A 1 153 ? 15.887 12.673 -24.929 1.00 34.78 153 ASP A O 1
ATOM 1271 N N . TYR A 1 154 ? 15.596 14.414 -23.575 1.00 34.66 154 TYR A N 1
ATOM 1272 C CA . TYR A 1 154 ? 14.521 13.769 -22.800 1.00 34.66 154 TYR A CA 1
ATOM 1273 C C . TYR A 1 154 ? 13.344 14.708 -22.517 1.00 34.66 154 TYR A C 1
ATOM 1275 O O . TYR A 1 154 ? 12.911 14.854 -21.378 1.00 34.66 154 TYR A O 1
ATOM 1283 N N . ASP A 1 155 ? 12.761 15.292 -23.560 1.00 31.09 155 ASP A N 1
ATOM 1284 C CA . ASP A 1 155 ? 11.569 16.138 -23.414 1.00 31.09 155 ASP A CA 1
ATOM 1285 C C . ASP A 1 155 ? 10.256 15.375 -23.155 1.00 31.09 155 ASP A C 1
ATOM 1287 O O . ASP A 1 155 ? 9.222 16.012 -23.016 1.00 31.09 155 ASP A O 1
ATOM 1291 N N . ASN A 1 156 ? 10.225 14.036 -23.045 1.00 37.59 156 ASN A N 1
ATOM 1292 C CA . ASN A 1 156 ? 8.944 13.313 -22.886 1.00 37.59 156 ASN A CA 1
ATOM 1293 C C . ASN A 1 156 ? 8.970 12.008 -22.062 1.00 37.59 156 ASN A C 1
ATOM 1295 O O . ASN A 1 156 ? 8.120 11.139 -22.259 1.00 37.59 156 ASN A O 1
ATOM 1299 N N . ILE A 1 157 ? 9.881 11.855 -21.094 1.00 40.91 157 ILE A N 1
ATOM 1300 C CA . ILE A 1 157 ? 9.718 10.815 -20.059 1.00 40.91 157 ILE A CA 1
ATOM 1301 C C . ILE A 1 157 ? 9.410 11.497 -18.727 1.00 40.91 157 ILE A C 1
ATOM 1303 O O . ILE A 1 157 ? 10.304 12.131 -18.163 1.00 40.91 157 ILE A O 1
ATOM 1307 N N . PRO A 1 158 ? 8.179 11.392 -18.188 1.00 44.78 158 PRO A N 1
ATOM 1308 C CA . PRO A 1 158 ? 7.847 12.007 -16.915 1.00 44.78 158 PRO A CA 1
ATOM 1309 C C . PRO A 1 158 ? 8.477 11.188 -15.787 1.00 44.78 158 PRO A C 1
ATOM 1311 O O . PRO A 1 158 ? 7.838 10.369 -15.131 1.00 44.78 158 PRO A O 1
ATOM 1314 N N . PHE A 1 159 ? 9.761 11.415 -15.534 1.00 50.69 159 PHE A N 1
ATOM 1315 C CA . PHE A 1 159 ? 10.383 11.061 -14.269 1.00 50.69 159 PHE A CA 1
ATOM 1316 C C . PHE A 1 159 ? 9.809 11.989 -13.198 1.00 50.69 159 PHE A C 1
ATOM 1318 O O . PHE A 1 159 ? 10.389 13.029 -12.897 1.00 50.69 159 PHE A O 1
ATOM 1325 N N . SER A 1 160 ? 8.643 11.650 -12.661 1.00 50.56 160 SER A N 1
ATOM 1326 C CA . SER A 1 160 ? 8.026 12.448 -11.609 1.00 50.56 160 SER A CA 1
ATOM 1327 C C . SER A 1 160 ? 8.514 11.940 -10.261 1.00 50.56 160 SER A C 1
ATOM 1329 O O . SER A 1 160 ? 8.143 10.845 -9.835 1.00 50.56 160 SER A O 1
ATOM 1331 N N . ASP A 1 161 ? 9.281 12.767 -9.545 1.00 51.03 161 ASP A N 1
ATOM 1332 C CA . ASP A 1 161 ? 9.068 12.802 -8.102 1.00 51.03 161 ASP A CA 1
ATOM 1333 C C . ASP A 1 161 ? 7.579 13.125 -7.925 1.00 51.03 161 ASP A C 1
ATOM 1335 O O . ASP A 1 161 ? 7.062 14.078 -8.516 1.00 51.03 161 ASP A O 1
ATOM 1339 N N . LEU A 1 162 ? 6.847 12.264 -7.227 1.00 51.44 162 LEU A N 1
ATOM 1340 C CA . LEU A 1 162 ? 5.427 12.503 -7.002 1.00 51.44 162 LEU A CA 1
ATOM 1341 C C . LEU A 1 162 ? 5.229 13.651 -6.006 1.00 51.44 162 LEU A C 1
ATOM 1343 O O . LEU A 1 162 ? 4.105 14.113 -5.834 1.00 51.44 162 LEU A O 1
ATOM 1347 N N . ASN A 1 163 ? 6.295 14.139 -5.363 1.00 42.88 163 ASN A N 1
ATOM 1348 C CA . ASN A 1 163 ? 6.260 15.233 -4.411 1.00 42.88 163 ASN A CA 1
ATOM 1349 C C . ASN A 1 163 ? 6.907 16.529 -4.947 1.00 42.88 163 ASN A C 1
ATOM 1351 O O . ASN A 1 163 ? 8.037 16.847 -4.591 1.00 42.88 163 ASN A O 1
ATOM 1355 N N . PRO A 1 164 ? 6.193 17.359 -5.732 1.00 44.59 164 PRO A N 1
ATOM 1356 C CA . PRO A 1 164 ? 6.752 18.619 -6.234 1.00 44.59 164 PRO A CA 1
ATOM 1357 C C . PRO A 1 164 ? 7.030 19.653 -5.126 1.00 44.59 164 PRO A C 1
ATOM 1359 O O . PRO A 1 164 ? 7.765 20.608 -5.348 1.00 44.59 164 PRO A O 1
ATOM 1362 N N . LEU A 1 165 ? 6.443 19.481 -3.933 1.00 38.38 165 LEU A N 1
ATOM 1363 C CA . LEU A 1 165 ? 6.524 20.433 -2.815 1.00 38.38 165 LEU A CA 1
ATOM 1364 C C . LEU A 1 165 ? 7.683 20.156 -1.844 1.00 38.38 165 LEU A C 1
ATOM 1366 O O . LEU A 1 165 ? 7.984 20.987 -0.989 1.00 38.38 165 LEU A O 1
ATOM 1370 N N . ARG A 1 166 ? 8.344 19.003 -1.967 1.00 40.75 166 ARG A N 1
ATOM 1371 C CA . ARG A 1 166 ? 9.605 18.696 -1.290 1.00 40.75 166 ARG A CA 1
ATOM 1372 C C . ARG A 1 166 ? 10.488 17.992 -2.307 1.00 40.75 166 ARG A C 1
ATOM 1374 O O . ARG A 1 166 ? 10.299 16.792 -2.473 1.00 40.75 166 ARG A O 1
ATOM 1381 N N . PRO A 1 167 ? 11.424 18.694 -2.968 1.00 46.41 167 PRO A N 1
ATOM 1382 C CA . PRO A 1 167 ? 12.410 18.034 -3.802 1.00 46.41 167 PRO A CA 1
ATOM 1383 C C . PRO A 1 167 ? 13.279 17.178 -2.885 1.00 46.41 167 PRO A C 1
ATOM 1385 O O . PRO A 1 16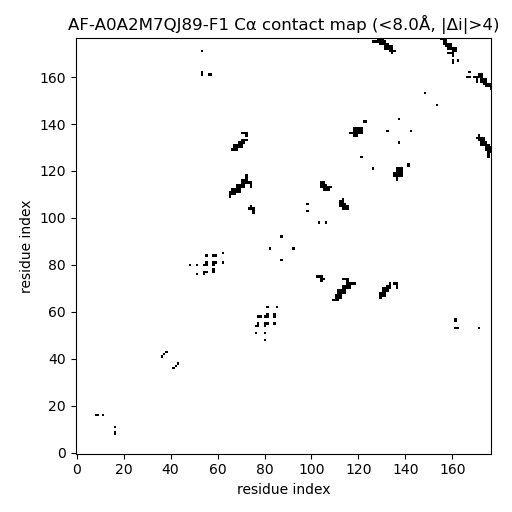7 ? 14.245 17.637 -2.278 1.00 46.41 167 PRO A O 1
ATOM 1388 N N . THR A 1 168 ? 12.889 15.924 -2.718 1.00 51.53 168 THR A N 1
ATOM 1389 C CA . THR A 1 168 ? 13.804 14.913 -2.231 1.00 51.53 168 THR A CA 1
ATOM 1390 C C . THR A 1 168 ? 14.708 14.57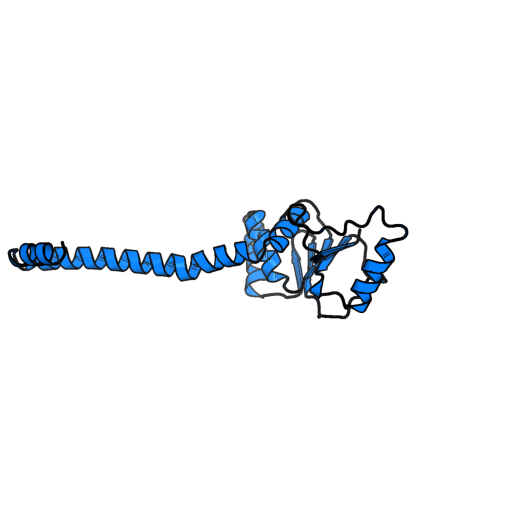0 -3.403 1.00 51.53 168 THR A C 1
ATOM 1392 O O . THR A 1 168 ? 14.232 14.314 -4.503 1.00 51.53 168 THR A O 1
ATOM 1395 N N . ASN A 1 169 ? 16.025 14.519 -3.197 1.00 53.91 169 ASN A N 1
ATOM 1396 C CA . ASN A 1 169 ? 16.967 14.063 -4.233 1.00 53.91 169 ASN A CA 1
ATOM 1397 C C . ASN A 1 169 ? 16.755 12.576 -4.627 1.00 53.91 169 ASN A C 1
ATOM 1399 O O . ASN A 1 169 ? 17.523 12.015 -5.413 1.00 53.91 169 ASN A O 1
ATOM 1403 N N . GLU A 1 170 ? 15.729 11.922 -4.077 1.00 58.38 170 GLU A N 1
ATOM 1404 C CA . GLU A 1 170 ? 15.416 10.510 -4.220 1.00 58.38 170 GLU A CA 1
ATOM 1405 C C . GLU A 1 170 ? 14.194 10.306 -5.120 1.00 58.38 170 GLU A C 1
ATOM 1407 O O . GLU A 1 170 ? 13.045 10.460 -4.715 1.00 58.38 170 GLU A O 1
ATOM 1412 N N . VAL A 1 171 ? 14.445 9.888 -6.360 1.00 62.09 171 VAL A N 1
ATOM 1413 C CA . VAL A 1 171 ? 13.388 9.441 -7.274 1.00 62.09 171 VAL A CA 1
ATOM 1414 C C . VAL A 1 171 ? 12.798 8.127 -6.751 1.00 62.09 171 VAL A C 1
ATOM 1416 O O . VAL A 1 171 ? 13.505 7.120 -6.671 1.00 62.09 171 VAL A O 1
ATOM 1419 N N . LYS A 1 172 ? 11.502 8.129 -6.418 1.00 68.31 172 LYS A N 1
ATOM 1420 C CA . LYS A 1 172 ? 10.763 6.949 -5.924 1.00 68.31 172 LYS A CA 1
ATOM 1421 C C . LYS A 1 172 ? 10.173 6.086 -7.045 1.00 68.31 172 LYS A C 1
ATOM 1423 O O . LYS A 1 172 ? 10.149 4.871 -6.913 1.00 68.31 172 LYS A O 1
ATOM 1428 N N . PHE A 1 173 ? 9.753 6.682 -8.163 1.00 68.44 173 PHE A N 1
ATOM 1429 C CA . PHE A 1 173 ? 9.171 5.953 -9.295 1.00 68.44 173 PHE A CA 1
ATOM 1430 C C . PHE A 1 173 ? 9.747 6.413 -10.635 1.00 68.44 173 PHE A C 1
ATOM 1432 O O . PHE A 1 173 ? 10.061 7.584 -10.834 1.00 68.44 173 PHE A O 1
ATOM 1439 N N . TYR A 1 174 ? 9.832 5.477 -11.572 1.00 69.44 174 TYR A N 1
ATOM 1440 C CA . TYR A 1 174 ? 10.193 5.692 -12.966 1.00 69.44 174 TYR A CA 1
ATOM 1441 C C . TYR A 1 174 ? 8.975 5.379 -13.834 1.00 69.44 174 TYR A C 1
ATOM 1443 O O . TYR A 1 174 ? 8.459 4.265 -13.790 1.00 69.44 174 TYR A O 1
ATOM 1451 N N . ILE A 1 175 ? 8.498 6.357 -14.603 1.00 69.25 175 ILE A N 1
ATOM 1452 C CA . ILE A 1 175 ? 7.367 6.193 -15.523 1.00 69.25 175 ILE A CA 1
ATOM 1453 C C . ILE A 1 175 ? 7.922 6.215 -16.941 1.00 69.25 175 ILE A C 1
ATOM 1455 O O . ILE A 1 175 ? 8.505 7.208 -17.359 1.00 69.25 175 ILE A O 1
ATOM 1459 N N . PHE A 1 176 ? 7.730 5.129 -17.675 1.00 68.12 176 PHE A N 1
ATOM 1460 C CA . PHE A 1 176 ? 8.138 4.966 -19.062 1.00 68.12 176 PHE A CA 1
ATOM 1461 C C . PHE A 1 176 ? 6.913 5.155 -19.953 1.00 68.12 176 PHE A C 1
ATOM 1463 O O . PHE A 1 176 ? 5.965 4.375 -19.850 1.00 68.12 176 PHE A O 1
ATOM 1470 N N . ASN A 1 177 ? 6.916 6.196 -20.788 1.00 62.06 177 ASN A N 1
ATOM 1471 C CA . ASN A 1 177 ? 5.838 6.521 -21.729 1.00 62.06 177 ASN A CA 1
ATOM 1472 C C . ASN A 1 177 ? 6.188 6.108 -23.159 1.00 62.06 177 ASN A C 1
ATOM 1474 O O . ASN A 1 177 ? 7.371 6.204 -23.550 1.00 62.06 177 ASN A O 1
#

Organism: NCBI:txid1974826

Foldseek 3Di:
DVVVVVVVLVPDDPVVNVVVVVVVVVVVVVVVVVVCCCVVPVVVVVVLVVVPVVLLLVLVVVVVPAQAEEEDQQLVSSVVSNCVVVVDDPVVVVVVVVCVVVVDQWDDDRNYTHHYADFDDDDPVPDDARYKHFPRNHHPVNVVVVVVVVPDDPPDFPQDPSCPPDPDVDRGMGTGD

Radius of gyration: 26.11 Å; Cα contacts (8 Å, |Δi|>4): 179; chains: 1; bounding box: 52×35×79 Å

Mean predicted aligned error: 14.11 Å

Secondary structure (DSSP, 8-state):
-HHHHHHHHHTS-HHHHHHHHHHHHHHHHHHHHHHHHIIIIIHHHHHHHHH-HHHHHHHHHHHH--S-EEEES-HHHHHHHHHHHH---HHHHHHHHHHHHHT-SSEEETTEEEEEPPTT---GGGPPSSEEEEGGGS-HHHHHHHHHHTTTS-TT-----S-TTS--S---EEEE-

pLDDT: mean 71.39, std 13.57, range [31.09, 95.81]

Sequence (177 aa):
GIIYGYECIKHYKYVLKSVIIGFVGVIILFQIGNFIYQYTFFRPIIQSELFNENERKLAKLLINKTGSTIYLSNPFTYFLSYIFINQPNKFELEQIHKILNTQLTDFKFKNNIYKQCNVGEKKYLSLPKNTIVDSICLSDKTKLLLKTAKITDYDNIPFSDLNPLRPTNEVKFYIFN